Protein AF-A0AA50DZY4-F1 (afdb_monomer_lite)

Foldseek 3Di:
DQVLLLLQLLVQCVQVNDPPDPPQCLLVSSLVSSVVCLVPVCVVVVDHQDPCLLVLLVVLLVLCPPPQAFAEEEAAPRPSNSSSNSSSLSNNFHHEYEYDDNPDDLVQLLLCLVPDDGPYYHYDPVVVVSSCVSNVVPPPDDPDDDPDPDDPDDDDDDRHGYWYWAWDDDPVRHTDTDIDGSVNSSVLSVVVLVVCVVVADPSSDDRDDDPDDNRDPCSSDDPDDDD

Structure (mmCIF, N/CA/C/O backbone):
data_AF-A0AA50DZY4-F1
#
_entry.id   AF-A0AA50DZY4-F1
#
loop_
_atom_site.group_PDB
_atom_site.id
_atom_site.type_symbol
_atom_site.label_atom_id
_atom_site.label_alt_id
_atom_site.label_comp_id
_atom_site.label_asym_id
_atom_site.label_entity_id
_atom_site.label_seq_id
_atom_site.pdbx_PDB_ins_code
_atom_site.Cartn_x
_atom_site.Cartn_y
_atom_site.Cartn_z
_atom_site.occupancy
_atom_site.B_iso_or_equiv
_atom_site.auth_seq_id
_atom_site.auth_comp_id
_atom_site.auth_asym_id
_atom_site.auth_atom_id
_atom_site.pdbx_PDB_model_num
ATOM 1 N N . MET A 1 1 ? -0.575 5.361 -12.115 1.00 40.12 1 MET A N 1
ATOM 2 C CA . MET A 1 1 ? 0.776 5.639 -11.547 1.00 40.12 1 MET A CA 1
ATOM 3 C C . MET A 1 1 ? 1.288 4.549 -10.582 1.00 40.12 1 MET A C 1
ATOM 5 O O . MET A 1 1 ? 2.456 4.205 -10.673 1.00 40.12 1 MET A O 1
ATOM 9 N N . VAL A 1 2 ? 0.422 3.951 -9.743 1.00 35.72 2 VAL A N 1
ATOM 10 C CA . VAL A 1 2 ? 0.639 2.771 -8.850 1.00 35.72 2 VAL A CA 1
ATOM 11 C C . VAL A 1 2 ? 1.573 1.681 -9.418 1.00 35.72 2 VAL A C 1
ATOM 13 O O . VAL A 1 2 ? 2.690 1.451 -8.975 1.00 35.72 2 VAL A O 1
ATOM 16 N N . TRP A 1 3 ? 1.157 0.989 -10.472 1.00 41.88 3 TRP A N 1
ATOM 17 C CA . TRP A 1 3 ? 1.878 -0.223 -10.853 1.00 41.88 3 TRP A CA 1
ATOM 18 C C . TRP A 1 3 ? 3.131 0.066 -11.663 1.00 41.88 3 TRP A C 1
ATOM 20 O O . TRP A 1 3 ? 4.019 -0.772 -11.700 1.00 41.88 3 TRP A O 1
ATOM 30 N N . LYS A 1 4 ? 3.276 1.286 -12.201 1.00 37.25 4 LYS A N 1
ATOM 31 C CA . LYS A 1 4 ? 4.536 1.716 -12.810 1.00 37.25 4 LYS A CA 1
ATOM 32 C C . LYS A 1 4 ? 5.658 1.719 -11.779 1.00 37.25 4 LYS A C 1
ATOM 34 O O . LYS A 1 4 ? 6.764 1.428 -12.167 1.00 37.25 4 LYS A O 1
ATOM 39 N N . LEU A 1 5 ? 5.404 1.990 -10.498 1.00 43.41 5 LEU A N 1
ATOM 40 C CA . LEU A 1 5 ? 6.453 2.041 -9.472 1.00 43.41 5 LEU A CA 1
ATOM 41 C C . LEU A 1 5 ? 6.622 0.711 -8.724 1.00 43.41 5 LEU A C 1
ATOM 43 O O . LEU A 1 5 ? 7.756 0.362 -8.436 1.00 43.41 5 LEU A O 1
ATOM 47 N N . ILE A 1 6 ? 5.560 -0.082 -8.507 1.00 48.53 6 ILE A N 1
ATOM 48 C CA . ILE A 1 6 ? 5.699 -1.467 -7.995 1.00 48.53 6 ILE A CA 1
ATOM 49 C C . ILE A 1 6 ? 6.345 -2.373 -9.035 1.00 48.53 6 ILE A C 1
ATOM 51 O O . ILE A 1 6 ? 7.303 -3.058 -8.714 1.00 48.53 6 ILE A O 1
ATOM 55 N N . ILE A 1 7 ? 5.862 -2.376 -10.280 1.00 47.22 7 ILE A N 1
ATOM 56 C CA . ILE A 1 7 ? 6.438 -3.217 -11.332 1.00 47.22 7 ILE A CA 1
ATOM 57 C C . ILE A 1 7 ? 7.832 -2.703 -11.671 1.00 47.22 7 ILE A C 1
ATOM 59 O O . ILE A 1 7 ? 8.740 -3.510 -11.722 1.00 47.22 7 ILE A O 1
ATOM 63 N N . HIS A 1 8 ? 8.066 -1.393 -11.805 1.00 46.25 8 HIS A N 1
ATOM 64 C CA . HIS A 1 8 ? 9.428 -0.888 -12.020 1.00 46.25 8 HIS A CA 1
ATOM 65 C C . HIS A 1 8 ? 10.326 -1.097 -10.794 1.00 46.25 8 HIS A C 1
ATOM 67 O O . HIS A 1 8 ? 11.480 -1.423 -10.994 1.00 46.25 8 HIS A O 1
ATOM 73 N N . GLY A 1 9 ? 9.822 -1.028 -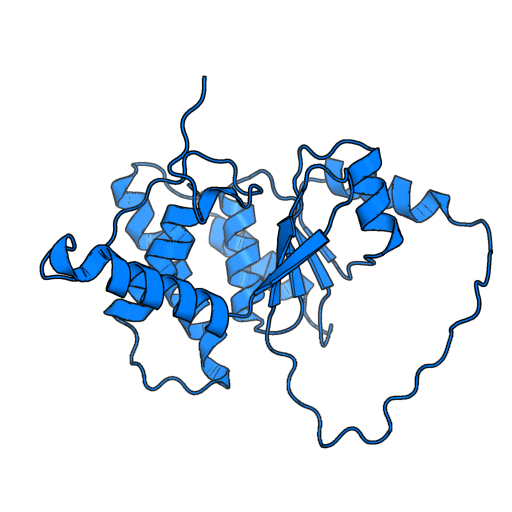9.559 1.00 47.41 9 GLY A N 1
ATOM 74 C CA . GLY A 1 9 ? 10.558 -1.348 -8.328 1.00 47.41 9 GLY A CA 1
ATOM 75 C C . GLY A 1 9 ? 10.925 -2.823 -8.223 1.00 47.41 9 GLY A C 1
ATOM 76 O O . GLY A 1 9 ? 12.086 -3.149 -8.009 1.00 47.41 9 GLY A O 1
ATOM 77 N N . LEU A 1 10 ? 9.978 -3.724 -8.478 1.00 50.19 10 LEU A N 1
ATOM 78 C CA . LEU A 1 10 ? 10.208 -5.169 -8.552 1.00 50.19 10 LEU A CA 1
ATOM 79 C C . LEU A 1 10 ? 11.084 -5.546 -9.755 1.00 50.19 10 LEU A C 1
ATOM 81 O O . LEU A 1 10 ? 11.888 -6.464 -9.665 1.00 50.19 10 LEU A O 1
ATOM 85 N N . ILE A 1 11 ? 10.985 -4.827 -10.874 1.00 47.06 11 ILE A N 1
ATOM 86 C CA . ILE A 1 11 ? 11.826 -5.026 -12.059 1.00 47.06 11 ILE A CA 1
ATOM 87 C C . ILE A 1 11 ? 13.228 -4.471 -11.840 1.00 47.06 11 ILE A C 1
ATOM 89 O O . ILE A 1 11 ? 14.179 -5.147 -12.199 1.00 47.06 11 ILE A O 1
ATOM 93 N N . VAL A 1 12 ? 13.387 -3.294 -11.235 1.00 45.09 12 VAL A N 1
ATOM 94 C CA . VAL A 1 12 ? 14.683 -2.726 -10.838 1.00 45.09 12 VAL A CA 1
ATOM 95 C C . VAL A 1 12 ? 15.333 -3.638 -9.814 1.00 45.09 12 VAL A C 1
ATOM 97 O O . VAL A 1 12 ? 16.511 -3.937 -9.976 1.00 45.09 12 VAL A O 1
ATOM 100 N N . TYR A 1 13 ? 14.572 -4.155 -8.846 1.00 46.62 13 TYR A N 1
ATOM 101 C CA . TYR A 1 13 ? 15.029 -5.184 -7.918 1.00 46.62 13 TYR A CA 1
ATOM 102 C C . TYR A 1 13 ? 15.468 -6.454 -8.652 1.00 46.62 13 TYR A C 1
ATOM 104 O O . TYR A 1 13 ? 16.563 -6.942 -8.427 1.00 46.62 13 TYR A O 1
ATOM 112 N N . ALA A 1 14 ? 14.677 -6.956 -9.596 1.00 44.81 14 ALA A N 1
ATOM 113 C CA . ALA A 1 14 ? 15.013 -8.167 -10.340 1.00 44.81 14 ALA A CA 1
ATOM 114 C C . ALA A 1 14 ? 16.094 -7.967 -11.431 1.00 44.81 14 ALA A C 1
ATOM 116 O O . ALA A 1 14 ? 16.612 -8.949 -11.952 1.00 44.81 14 ALA A O 1
ATOM 117 N N . ILE A 1 15 ? 16.420 -6.726 -11.821 1.00 40.47 15 ILE A N 1
ATOM 118 C CA . ILE A 1 15 ? 17.481 -6.393 -12.797 1.00 40.47 15 ILE A CA 1
ATOM 119 C C . ILE A 1 15 ? 18.798 -6.024 -12.092 1.00 40.47 15 ILE A C 1
ATOM 121 O O . ILE A 1 15 ? 19.863 -6.387 -12.581 1.00 40.47 15 ILE A O 1
ATOM 125 N N . HIS A 1 16 ? 18.745 -5.307 -10.966 1.00 41.16 16 HIS A N 1
ATOM 126 C CA . HIS A 1 16 ? 19.924 -4.775 -10.261 1.00 41.16 16 HIS A CA 1
ATOM 127 C C . HIS A 1 16 ? 20.172 -5.428 -8.895 1.00 41.16 16 HIS A C 1
ATOM 129 O O . HIS A 1 16 ? 21.239 -5.244 -8.313 1.00 41.16 16 HIS A O 1
ATOM 135 N N . GLY A 1 17 ? 19.194 -6.152 -8.354 1.00 42.72 17 GLY A N 1
ATOM 136 C CA . GLY A 1 17 ? 19.312 -6.859 -7.089 1.00 42.72 17 GLY A CA 1
ATOM 137 C C . GLY A 1 17 ? 20.156 -8.113 -7.247 1.00 42.72 17 GLY A C 1
ATOM 138 O O . GLY A 1 17 ? 19.988 -8.907 -8.171 1.00 42.72 17 GLY A O 1
ATOM 139 N N . ASN A 1 18 ? 21.081 -8.294 -6.311 1.00 40.19 18 ASN A N 1
ATOM 140 C CA . ASN A 1 18 ? 21.815 -9.537 -6.174 1.00 40.19 18 ASN A CA 1
ATOM 141 C C . ASN A 1 18 ? 20.803 -10.622 -5.762 1.00 40.19 18 ASN A C 1
ATOM 143 O O . ASN A 1 18 ? 20.221 -10.532 -4.681 1.00 40.19 18 ASN A O 1
ATOM 147 N N . TRP A 1 19 ? 20.601 -11.647 -6.596 1.00 46.31 19 TRP A N 1
ATOM 148 C CA . TRP A 1 19 ? 19.669 -12.773 -6.375 1.00 46.31 19 TRP A CA 1
ATOM 149 C C . TRP A 1 19 ? 19.969 -13.611 -5.111 1.00 46.31 19 TRP A C 1
ATOM 151 O O . TRP A 1 19 ? 19.306 -14.608 -4.847 1.00 46.31 19 TRP A O 1
ATOM 161 N N . TYR A 1 20 ? 20.977 -13.212 -4.332 1.00 43.56 20 TYR A N 1
ATOM 162 C CA . TYR A 1 20 ? 21.492 -13.900 -3.152 1.00 43.56 20 TYR A CA 1
ATOM 163 C C . TYR A 1 20 ? 20.941 -13.369 -1.821 1.00 43.56 20 TYR A C 1
ATOM 165 O O . TYR A 1 20 ? 21.368 -13.846 -0.772 1.00 43.56 20 TYR A O 1
ATOM 173 N N . ALA A 1 21 ? 20.022 -12.394 -1.827 1.00 52.97 21 ALA A N 1
ATOM 174 C CA . ALA A 1 21 ? 19.372 -11.952 -0.593 1.00 52.97 21 ALA A CA 1
ATOM 175 C C . ALA A 1 21 ? 18.574 -13.117 0.017 1.00 52.97 21 ALA A C 1
ATOM 177 O O . ALA A 1 21 ? 17.704 -13.701 -0.634 1.00 52.97 21 ALA A O 1
ATOM 178 N N . GLY A 1 22 ? 18.878 -13.476 1.266 1.00 51.16 22 GLY A N 1
ATOM 179 C CA . GLY A 1 22 ? 18.141 -14.520 1.976 1.00 51.16 22 GLY A CA 1
ATOM 180 C C . GLY A 1 22 ? 16.666 -14.133 2.185 1.00 51.16 22 GLY A C 1
ATOM 181 O O . GLY A 1 22 ? 16.333 -12.946 2.146 1.00 51.16 22 GLY A O 1
ATOM 182 N N . PRO A 1 23 ? 15.765 -15.091 2.485 1.00 58.84 23 PRO A N 1
ATOM 183 C CA . PRO A 1 23 ? 14.330 -14.823 2.670 1.00 58.84 23 PRO A CA 1
ATOM 184 C C . PRO A 1 23 ? 14.019 -13.697 3.672 1.00 58.84 23 PRO A C 1
ATOM 186 O O . PRO A 1 23 ? 13.019 -13.000 3.536 1.00 58.84 23 PRO A O 1
ATOM 189 N N . ALA A 1 24 ? 14.898 -13.490 4.659 1.00 59.28 24 ALA A N 1
ATOM 190 C CA . ALA A 1 24 ? 14.768 -12.450 5.678 1.00 59.28 24 ALA A CA 1
ATOM 191 C C . ALA A 1 24 ? 15.096 -11.024 5.186 1.00 59.28 24 ALA A C 1
ATOM 193 O O . ALA A 1 24 ? 14.625 -10.062 5.787 1.00 59.28 24 ALA A O 1
ATOM 194 N N . GLU A 1 25 ? 15.886 -10.875 4.121 1.00 66.69 25 GLU A N 1
ATOM 195 C CA . GLU A 1 25 ? 16.295 -9.575 3.558 1.00 66.69 25 GLU A CA 1
ATOM 196 C C . GLU A 1 25 ? 15.405 -9.141 2.385 1.00 66.69 25 GLU A C 1
ATOM 198 O O . GLU A 1 25 ? 15.441 -7.993 1.941 1.00 66.69 25 GLU A O 1
ATOM 203 N N . PHE A 1 26 ? 14.568 -10.057 1.903 1.00 74.62 26 PHE A N 1
ATOM 204 C CA . PHE A 1 26 ? 13.761 -9.895 0.703 1.00 74.62 26 PHE A CA 1
ATOM 205 C C . PHE A 1 26 ? 12.792 -8.693 0.751 1.00 74.62 26 PHE A C 1
ATOM 207 O O . PHE A 1 26 ? 12.793 -7.903 -0.196 1.00 74.62 26 PHE A O 1
ATOM 214 N N . PRO A 1 27 ? 12.022 -8.451 1.837 1.00 79.25 27 PRO A N 1
ATOM 215 C CA . PRO A 1 27 ? 11.134 -7.285 1.909 1.00 79.25 27 PRO A CA 1
ATOM 216 C C . PRO A 1 27 ? 11.895 -5.952 1.863 1.00 79.25 27 PRO A C 1
ATOM 218 O O . PRO A 1 27 ? 11.500 -5.031 1.149 1.00 79.25 27 PRO A O 1
ATOM 221 N N . GLN A 1 28 ? 13.033 -5.880 2.560 1.00 82.38 28 GLN A N 1
ATOM 222 C CA . GLN A 1 28 ? 13.882 -4.689 2.639 1.00 82.38 28 GLN A CA 1
ATOM 223 C C . GLN A 1 28 ? 14.501 -4.335 1.288 1.00 82.38 28 GLN A C 1
ATOM 225 O O . GLN A 1 28 ? 14.670 -3.161 0.941 1.00 82.38 28 GLN A O 1
ATOM 230 N N . ALA A 1 29 ? 14.847 -5.361 0.520 1.00 76.56 29 ALA A N 1
ATOM 231 C CA . ALA A 1 29 ? 15.453 -5.200 -0.780 1.00 76.56 29 ALA A CA 1
ATOM 232 C C . ALA A 1 29 ? 14.419 -4.734 -1.828 1.00 76.56 29 ALA A C 1
ATOM 234 O O . ALA A 1 29 ? 14.716 -3.827 -2.608 1.00 76.56 29 ALA A O 1
ATOM 235 N N . ILE A 1 30 ? 13.174 -5.231 -1.761 1.00 74.62 30 ILE A N 1
ATOM 236 C CA . ILE A 1 30 ? 12.050 -4.676 -2.540 1.00 74.62 30 ILE A CA 1
ATOM 237 C C . ILE A 1 30 ? 11.767 -3.230 -2.129 1.00 74.62 30 ILE A C 1
ATOM 239 O O . ILE A 1 30 ? 11.601 -2.381 -3.003 1.00 74.62 30 ILE A O 1
ATOM 243 N N . ALA A 1 31 ? 11.746 -2.927 -0.826 1.00 80.94 31 ALA A N 1
ATOM 244 C CA . ALA A 1 31 ? 11.555 -1.563 -0.341 1.00 80.94 31 ALA A CA 1
ATOM 245 C C . ALA A 1 31 ? 12.620 -0.617 -0.910 1.00 80.94 31 ALA A C 1
ATOM 247 O O . ALA A 1 31 ? 12.282 0.418 -1.470 1.00 80.94 31 ALA A O 1
ATOM 248 N N . SER A 1 32 ? 13.895 -1.008 -0.853 1.00 80.81 32 S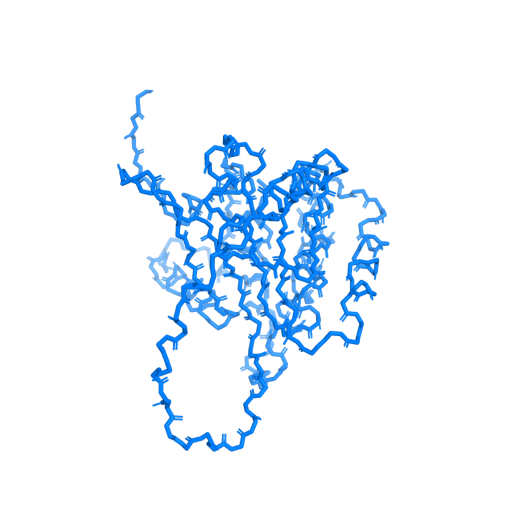ER A N 1
ATOM 249 C CA . SER A 1 32 ? 15.008 -0.202 -1.372 1.00 80.81 32 SER A CA 1
ATOM 250 C C . SER A 1 32 ? 14.918 0.004 -2.888 1.00 80.81 32 SER A C 1
ATOM 252 O O . SER A 1 32 ? 15.187 1.092 -3.391 1.00 80.81 32 SER A O 1
ATOM 254 N N . ALA A 1 33 ? 14.505 -1.019 -3.641 1.00 72.31 33 ALA A N 1
ATOM 255 C CA . ALA A 1 33 ? 14.308 -0.888 -5.081 1.00 72.31 33 ALA A CA 1
ATOM 256 C C . ALA A 1 33 ? 13.088 -0.027 -5.440 1.00 72.31 33 ALA A C 1
ATOM 258 O O . ALA A 1 33 ? 13.114 0.683 -6.449 1.00 72.31 33 ALA A O 1
ATOM 259 N N . LEU A 1 34 ? 12.034 -0.069 -4.619 1.00 73.75 34 LEU A N 1
ATOM 260 C CA . LEU A 1 34 ? 10.882 0.813 -4.744 1.00 73.75 34 LEU A CA 1
ATOM 261 C C . LEU A 1 34 ? 11.288 2.258 -4.450 1.00 73.75 34 LEU A C 1
ATOM 263 O O . LEU A 1 34 ? 11.006 3.111 -5.277 1.00 73.75 34 LEU A O 1
ATOM 267 N N . GLU A 1 35 ? 12.016 2.529 -3.364 1.00 77.50 35 GLU A N 1
ATOM 268 C CA . GLU A 1 35 ? 12.575 3.858 -3.069 1.00 77.50 35 GLU A CA 1
ATOM 269 C C . GLU A 1 35 ? 13.428 4.379 -4.227 1.00 77.50 35 GLU A C 1
ATOM 271 O O . GLU A 1 35 ? 13.164 5.461 -4.740 1.00 77.50 35 GLU A O 1
ATOM 276 N N . LEU A 1 36 ? 14.364 3.569 -4.729 1.00 74.62 36 LEU A N 1
ATOM 277 C CA . LEU A 1 36 ? 15.193 3.929 -5.878 1.00 74.62 36 LEU A CA 1
ATOM 278 C C . LEU A 1 36 ? 14.353 4.215 -7.132 1.00 74.62 36 LEU A C 1
ATOM 280 O O . LEU A 1 36 ? 14.692 5.085 -7.931 1.00 74.62 36 LEU A O 1
ATOM 284 N N . SER A 1 37 ? 13.261 3.476 -7.327 1.00 68.12 37 SER A N 1
ATOM 285 C CA . SER A 1 37 ? 12.341 3.673 -8.451 1.00 68.12 37 SER A CA 1
ATOM 286 C C . SER A 1 37 ? 11.452 4.895 -8.269 1.00 68.12 37 SER A C 1
ATOM 288 O O . SER A 1 37 ? 11.107 5.527 -9.263 1.00 68.12 37 SER A O 1
ATOM 290 N N . LEU A 1 38 ? 11.097 5.250 -7.035 1.00 70.00 38 LEU A N 1
ATOM 291 C CA . LEU A 1 38 ? 10.445 6.513 -6.716 1.00 70.00 38 LEU A CA 1
ATOM 292 C C . LEU A 1 38 ? 11.434 7.645 -7.026 1.00 70.00 38 LEU A C 1
ATOM 294 O O . LEU A 1 38 ? 11.155 8.459 -7.894 1.00 70.00 38 LEU A O 1
ATOM 298 N N . GLU A 1 39 ? 12.644 7.620 -6.473 1.00 70.50 39 GLU A N 1
ATOM 299 C CA . GLU A 1 39 ? 13.682 8.631 -6.717 1.00 70.50 39 GLU A CA 1
ATOM 300 C C . GLU A 1 39 ? 14.033 8.804 -8.206 1.00 70.50 39 GLU A C 1
ATOM 302 O O . GLU A 1 39 ? 14.123 9.929 -8.695 1.00 70.50 39 GLU A O 1
ATOM 307 N N . LYS A 1 40 ? 14.203 7.703 -8.955 1.00 66.19 40 LYS A N 1
ATOM 308 C CA . LYS A 1 40 ? 14.628 7.738 -10.368 1.00 66.19 40 LYS A CA 1
ATOM 309 C C . LYS A 1 40 ? 13.478 7.808 -11.372 1.00 66.19 40 LYS A C 1
ATOM 311 O O . LYS A 1 40 ? 13.574 8.500 -12.383 1.00 66.19 40 LYS A O 1
ATOM 316 N N . GLY A 1 41 ? 12.403 7.055 -11.150 1.00 56.66 41 GLY A N 1
ATOM 317 C CA . GLY A 1 41 ? 11.311 6.856 -12.111 1.00 56.66 41 GLY A CA 1
ATOM 318 C C . GLY A 1 41 ? 10.398 8.070 -12.280 1.00 56.66 41 GLY A C 1
ATOM 319 O O . GLY A 1 41 ? 9.726 8.196 -13.305 1.00 56.66 41 GLY A O 1
ATOM 320 N N . LEU A 1 42 ? 10.408 8.984 -11.313 1.00 51.66 42 LEU A N 1
ATOM 321 C CA . LEU A 1 42 ? 9.668 10.247 -11.346 1.00 51.66 42 LEU A CA 1
ATOM 322 C C . LEU A 1 42 ? 10.286 11.277 -12.299 1.00 51.66 42 LEU A C 1
ATOM 324 O O . LEU A 1 42 ? 9.559 12.081 -12.877 1.00 51.66 42 LEU A O 1
ATOM 328 N N . GLY A 1 43 ? 11.590 11.172 -12.580 1.00 44.56 43 GLY A N 1
ATOM 329 C CA . GLY A 1 43 ? 12.252 11.993 -13.599 1.00 44.56 43 GLY A CA 1
ATOM 330 C C . GLY A 1 43 ? 11.732 11.750 -15.022 1.00 44.56 43 GLY A C 1
ATOM 331 O O . GLY A 1 43 ? 11.813 12.636 -15.861 1.00 44.56 43 GLY A O 1
ATOM 332 N N . ILE A 1 44 ? 11.142 10.577 -15.296 1.00 41.47 44 ILE A N 1
ATOM 333 C CA . ILE A 1 44 ? 10.596 10.210 -16.619 1.00 41.47 44 ILE A CA 1
ATOM 334 C C . ILE A 1 44 ? 9.164 10.748 -16.821 1.00 41.47 44 ILE A C 1
ATOM 336 O O . ILE A 1 44 ? 8.679 10.798 -17.948 1.00 41.47 44 ILE A O 1
ATOM 340 N N . LEU A 1 45 ? 8.456 11.115 -15.747 1.00 41.19 45 LEU A N 1
ATOM 341 C CA . LEU A 1 45 ? 7.063 11.584 -15.805 1.00 41.19 45 LEU A CA 1
ATOM 342 C C . LEU A 1 45 ? 6.904 13.093 -15.564 1.00 41.19 45 LEU A C 1
ATOM 344 O O . LEU A 1 45 ? 5.765 13.546 -15.509 1.00 41.19 45 LEU A O 1
ATOM 348 N N . GLU A 1 46 ? 7.999 13.839 -15.368 1.00 49.47 46 GLU A N 1
ATOM 349 C CA . GLU A 1 46 ? 8.001 15.258 -14.941 1.00 49.47 46 GLU A CA 1
ATOM 350 C C . GLU A 1 46 ? 7.159 15.547 -13.681 1.00 49.47 46 GLU A C 1
ATOM 352 O O . GLU A 1 46 ? 6.877 16.692 -13.338 1.00 49.47 46 GLU A O 1
ATOM 357 N N . GLN A 1 47 ? 6.765 14.506 -12.951 1.00 50.09 47 GLN A N 1
ATOM 358 C CA . GLN A 1 47 ? 6.015 14.609 -11.711 1.00 50.09 47 GLN A CA 1
ATOM 359 C C . GLN A 1 47 ? 6.945 14.195 -10.590 1.00 50.09 47 GLN A C 1
ATOM 361 O O . GLN A 1 47 ? 7.278 13.019 -10.473 1.00 50.09 47 GLN A O 1
ATOM 366 N N . ALA A 1 48 ? 7.359 15.151 -9.766 1.00 53.03 48 ALA A N 1
ATOM 367 C CA . ALA A 1 48 ? 8.017 14.835 -8.514 1.00 53.03 48 ALA A CA 1
ATOM 368 C C . ALA A 1 48 ? 6.971 14.303 -7.527 1.00 53.03 48 ALA A C 1
ATOM 370 O O . ALA A 1 48 ? 5.873 14.850 -7.392 1.00 53.03 48 ALA A O 1
ATOM 371 N N . LEU A 1 49 ? 7.325 13.249 -6.796 1.00 60.12 49 LEU A N 1
ATOM 372 C CA . LEU A 1 49 ? 6.710 13.030 -5.498 1.00 60.12 49 LEU A CA 1
ATOM 373 C C . LEU A 1 49 ? 6.981 14.285 -4.669 1.00 60.12 49 LEU A C 1
ATOM 375 O O . LEU A 1 49 ? 8.048 14.887 -4.827 1.00 60.12 49 LEU A O 1
ATOM 379 N N . PRO A 1 50 ? 6.051 14.682 -3.789 1.00 67.00 50 PRO A N 1
ATOM 380 C CA . PRO A 1 50 ? 6.318 15.755 -2.849 1.00 67.00 50 PRO A CA 1
ATOM 381 C C . PRO A 1 50 ? 7.666 15.489 -2.161 1.00 67.00 50 PRO A C 1
ATOM 383 O O . PRO A 1 50 ? 7.898 14.341 -1.770 1.00 67.00 50 PRO A O 1
ATOM 386 N N . PRO A 1 51 ? 8.557 16.488 -2.035 1.00 66.19 51 PRO A N 1
ATOM 387 C CA . PRO A 1 51 ? 9.869 16.304 -1.403 1.00 66.19 51 PRO A CA 1
ATOM 388 C C . PRO A 1 51 ? 9.755 15.692 0.004 1.00 66.19 51 PRO A C 1
ATOM 390 O O . PRO A 1 51 ? 10.646 14.976 0.450 1.00 66.19 51 PRO A O 1
ATOM 393 N N . ASP A 1 52 ? 8.599 15.870 0.637 1.00 80.75 52 ASP A N 1
ATOM 394 C CA . ASP A 1 52 ? 8.278 15.399 1.979 1.00 80.75 52 ASP A CA 1
ATOM 395 C C . ASP A 1 52 ? 7.867 13.914 2.050 1.00 80.75 52 ASP A C 1
ATOM 397 O O . ASP A 1 52 ? 7.524 13.425 3.124 1.00 80.75 52 ASP A O 1
ATOM 401 N N . TRP A 1 53 ? 7.883 13.150 0.947 1.00 82.25 53 TRP A N 1
ATOM 402 C CA . TRP A 1 53 ? 7.449 11.741 0.984 1.00 82.25 53 TRP A CA 1
ATOM 403 C C . TRP A 1 53 ? 8.301 10.874 1.925 1.00 82.25 53 TRP A C 1
ATOM 405 O O . TRP A 1 53 ? 7.790 9.913 2.501 1.00 82.25 53 TRP A O 1
ATOM 415 N N . GLN A 1 54 ? 9.579 11.225 2.110 1.00 84.44 54 GLN A N 1
ATOM 416 C CA . GLN A 1 54 ? 10.466 10.566 3.071 1.00 84.44 54 GLN A CA 1
ATOM 417 C C . GLN A 1 54 ? 10.0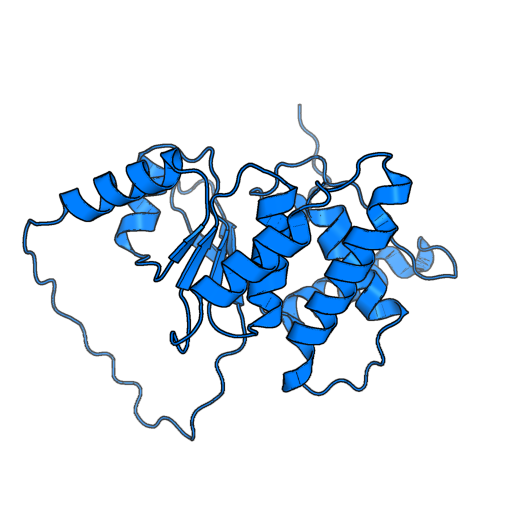15 10.818 4.515 1.00 84.44 54 GLN A C 1
ATOM 419 O O . GLN A 1 54 ? 10.023 9.886 5.314 1.00 84.44 54 GLN A O 1
ATOM 424 N N . ILE A 1 55 ? 9.530 12.028 4.815 1.00 90.75 55 ILE A N 1
ATOM 425 C CA . ILE A 1 55 ? 8.968 12.378 6.126 1.00 90.75 55 ILE A CA 1
ATOM 426 C C . ILE A 1 55 ? 7.741 11.505 6.400 1.00 90.75 55 ILE A C 1
ATOM 428 O O . ILE A 1 55 ? 7.659 10.860 7.440 1.00 90.75 55 ILE A O 1
ATOM 432 N N . TRP A 1 56 ? 6.828 11.383 5.431 1.00 92.06 56 TRP A N 1
ATOM 433 C CA . TRP A 1 56 ? 5.659 10.507 5.581 1.00 92.06 56 TRP A CA 1
ATOM 434 C C . TRP A 1 56 ? 6.047 9.042 5.772 1.00 92.06 56 TRP A C 1
ATOM 436 O O . TRP A 1 56 ? 5.404 8.334 6.542 1.00 92.06 56 TRP A O 1
ATOM 446 N N . LYS A 1 57 ? 7.102 8.570 5.096 1.00 92.06 57 LYS A N 1
ATOM 447 C CA . LYS A 1 57 ? 7.590 7.195 5.260 1.00 92.06 57 LYS A CA 1
ATOM 448 C C . LYS A 1 57 ? 8.019 6.965 6.709 1.00 92.06 57 LYS A C 1
ATOM 450 O O . LYS A 1 57 ? 7.587 5.991 7.316 1.00 92.06 57 LYS A O 1
ATOM 455 N N . GLU A 1 58 ? 8.822 7.870 7.262 1.00 93.56 58 GLU A N 1
ATOM 456 C CA . GLU A 1 58 ? 9.285 7.792 8.651 1.00 93.56 58 GLU A CA 1
ATOM 457 C C . GLU A 1 58 ? 8.122 7.847 9.649 1.00 93.56 58 GLU A C 1
ATOM 459 O O . GLU A 1 58 ? 8.083 7.046 10.580 1.00 93.56 58 GLU A O 1
ATOM 464 N N . GLU A 1 59 ? 7.135 8.721 9.430 1.00 94.75 59 GLU A N 1
ATOM 465 C CA . GLU A 1 59 ? 5.916 8.786 10.249 1.00 94.75 59 GLU A CA 1
ATOM 466 C C . GLU A 1 59 ? 5.156 7.448 10.250 1.00 94.75 59 GLU A C 1
ATOM 468 O O . GLU A 1 59 ? 4.745 6.951 11.306 1.00 94.75 59 GLU A O 1
ATOM 473 N N . TYR A 1 60 ? 4.998 6.822 9.078 1.00 95.88 60 TYR A N 1
ATOM 474 C CA . TYR A 1 60 ? 4.353 5.516 8.968 1.00 95.88 60 TYR A CA 1
ATOM 475 C C . TYR A 1 60 ? 5.161 4.416 9.664 1.00 95.88 60 TYR A C 1
ATOM 477 O O . TYR A 1 60 ? 4.575 3.647 10.429 1.00 95.88 60 TYR A O 1
ATOM 485 N N . GLU A 1 61 ? 6.483 4.355 9.478 1.00 94.81 61 GLU A N 1
ATOM 486 C CA . GLU A 1 61 ? 7.354 3.385 10.162 1.00 94.81 61 GLU A CA 1
ATOM 487 C C . GLU A 1 61 ? 7.267 3.531 11.686 1.00 94.81 61 GLU A C 1
ATOM 489 O O . GLU A 1 61 ? 7.031 2.550 12.399 1.00 94.81 61 GLU A O 1
ATOM 494 N N . GLN A 1 62 ? 7.371 4.765 12.188 1.00 95.62 62 GLN A N 1
ATOM 495 C CA . GLN A 1 62 ? 7.271 5.068 13.615 1.00 95.62 62 GLN A CA 1
ATOM 496 C C . GLN A 1 62 ? 5.928 4.619 14.189 1.00 95.62 62 GLN A C 1
ATOM 498 O O . GLN A 1 62 ? 5.898 4.033 15.274 1.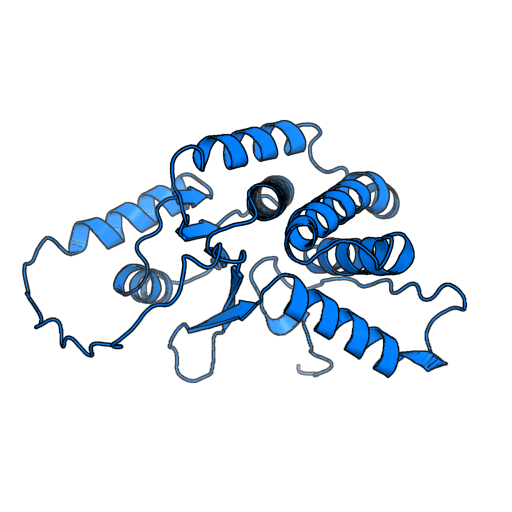00 95.62 62 GLN A O 1
ATOM 503 N N . SER A 1 63 ? 4.831 4.800 13.445 1.00 95.56 63 SER A N 1
ATOM 504 C CA . SER A 1 63 ? 3.495 4.392 13.887 1.00 95.56 63 SER A CA 1
ATOM 505 C C . SER A 1 63 ? 3.358 2.881 14.142 1.00 95.56 63 SER A C 1
ATOM 507 O O . SER A 1 63 ? 2.464 2.480 14.892 1.00 95.56 63 SER A O 1
ATOM 509 N N . LEU A 1 64 ? 4.244 2.048 13.575 1.00 94.94 64 LEU A N 1
ATOM 510 C CA . LEU A 1 64 ? 4.264 0.584 13.731 1.00 94.94 64 LEU A CA 1
ATOM 511 C C . LEU A 1 64 ? 5.219 0.086 14.825 1.00 94.94 64 LEU A C 1
ATOM 513 O O . LEU A 1 64 ? 5.309 -1.125 15.072 1.00 94.94 64 LEU A O 1
ATOM 517 N N . THR A 1 65 ? 5.941 0.996 15.478 1.00 93.31 65 THR A N 1
ATOM 518 C CA . THR A 1 65 ? 6.871 0.661 16.561 1.00 93.31 65 THR A CA 1
ATOM 519 C C . THR A 1 65 ? 6.123 -0.007 17.714 1.00 93.31 65 THR A C 1
ATOM 521 O O . THR A 1 65 ? 5.072 0.461 18.145 1.00 93.31 65 THR A O 1
ATOM 524 N N . GLY A 1 66 ? 6.661 -1.120 18.218 1.00 91.25 66 GLY A N 1
ATOM 525 C CA . GLY A 1 66 ? 6.104 -1.844 19.368 1.00 91.25 66 GLY A CA 1
ATOM 526 C C . GLY A 1 66 ? 4.916 -2.768 19.070 1.00 91.25 66 GLY A C 1
ATOM 527 O O . GLY A 1 66 ? 4.546 -3.553 19.934 1.00 91.25 66 GLY A O 1
ATOM 528 N N . ILE A 1 67 ? 4.344 -2.742 17.865 1.00 91.88 67 ILE A N 1
ATOM 529 C CA . ILE A 1 67 ? 3.372 -3.756 17.418 1.00 91.88 67 ILE A CA 1
ATOM 530 C C . ILE A 1 67 ? 4.179 -4.922 16.855 1.00 91.88 67 ILE A C 1
ATOM 532 O O . ILE A 1 67 ? 5.086 -4.628 16.099 1.00 91.88 67 ILE A O 1
ATOM 536 N N . GLU A 1 68 ? 3.914 -6.202 17.148 1.00 88.94 68 GLU A N 1
ATOM 537 C CA . GLU A 1 68 ? 4.708 -7.330 16.596 1.00 88.94 68 GLU A CA 1
ATOM 538 C C . GLU A 1 68 ? 4.272 -7.768 15.187 1.00 88.94 68 GLU A C 1
ATOM 540 O O . GLU A 1 68 ? 5.120 -8.047 14.337 1.00 88.94 68 GLU A O 1
ATOM 545 N N . SER A 1 69 ? 2.971 -7.763 14.888 1.00 92.25 69 SER A N 1
ATOM 546 C CA . SER A 1 69 ? 2.435 -8.152 13.575 1.00 92.25 69 SER A CA 1
ATOM 547 C C . SER A 1 69 ? 1.266 -7.239 13.184 1.00 92.25 69 SER A C 1
ATOM 549 O O . SER A 1 69 ? 0.114 -7.587 13.423 1.00 92.25 69 SER A O 1
ATOM 551 N N . PRO A 1 70 ? 1.549 -6.035 12.650 1.00 95.12 70 PRO A N 1
ATOM 552 C CA . PRO A 1 70 ? 0.544 -5.003 12.471 1.00 95.12 70 PRO A CA 1
ATOM 553 C C . PRO A 1 70 ? -0.428 -5.370 11.356 1.00 95.12 70 PRO A C 1
ATOM 555 O O . PRO A 1 70 ? -0.010 -5.717 10.250 1.00 95.12 70 PRO A O 1
ATOM 558 N N . GLN A 1 71 ? -1.717 -5.236 11.629 1.00 95.88 71 GLN A N 1
ATOM 559 C CA . GLN A 1 71 ? -2.766 -5.180 10.623 1.00 95.88 71 GLN A CA 1
ATOM 560 C C . GLN A 1 71 ? -3.044 -3.719 10.293 1.00 95.88 71 GLN A C 1
ATOM 562 O O . GLN A 1 71 ? -3.464 -2.935 11.141 1.00 95.88 71 GLN A O 1
ATOM 567 N N . ILE A 1 72 ? -2.778 -3.336 9.052 1.00 96.44 72 ILE A N 1
ATOM 568 C CA . ILE A 1 72 ? -2.844 -1.944 8.618 1.00 96.44 72 ILE A CA 1
ATOM 569 C C . ILE A 1 72 ? -3.883 -1.839 7.520 1.00 96.44 72 ILE A C 1
ATOM 571 O O . ILE A 1 72 ? -3.797 -2.566 6.535 1.00 96.44 72 ILE A O 1
ATOM 575 N N . LEU A 1 73 ? -4.826 -0.912 7.648 1.00 95.25 73 LEU A N 1
ATOM 576 C CA . LEU A 1 73 ? -5.735 -0.555 6.564 1.00 95.25 73 LEU A CA 1
ATOM 577 C C . LEU A 1 73 ? -5.258 0.754 5.925 1.00 95.25 73 LEU A C 1
ATOM 579 O O . LEU A 1 73 ? -5.202 1.788 6.584 1.00 95.25 73 LEU A O 1
ATOM 583 N N . LEU A 1 74 ? -4.886 0.708 4.647 1.00 94.75 74 LEU A N 1
ATOM 584 C CA . LEU A 1 74 ? -4.361 1.835 3.878 1.00 94.75 74 LEU A CA 1
ATOM 585 C C . LEU A 1 74 ? -5.428 2.383 2.927 1.00 94.75 74 LEU A C 1
ATOM 587 O O . LEU A 1 74 ? -5.700 1.798 1.884 1.00 94.75 74 LEU A O 1
ATOM 591 N N . ALA A 1 75 ? -5.983 3.539 3.264 1.00 92.44 75 ALA A N 1
ATOM 592 C CA . ALA A 1 75 ? -7.002 4.273 2.522 1.00 92.44 75 ALA A CA 1
ATOM 593 C C . ALA A 1 75 ? -6.481 5.623 1.992 1.00 92.44 75 ALA A C 1
ATOM 595 O O . ALA A 1 75 ? -7.220 6.609 1.954 1.00 92.44 75 ALA A O 1
ATOM 596 N N . GLU A 1 76 ? -5.197 5.715 1.628 1.00 88.69 76 GLU A N 1
ATOM 597 C CA . GLU A 1 76 ? -4.631 6.988 1.174 1.00 88.69 76 GLU A CA 1
ATOM 598 C C . GLU A 1 76 ? -5.040 7.381 -0.246 1.00 88.69 76 GLU A C 1
ATOM 600 O O . GLU A 1 76 ? -4.996 6.580 -1.180 1.00 88.69 76 GLU A O 1
ATOM 605 N N . THR A 1 77 ? -5.392 8.658 -0.411 1.00 83.56 77 THR A N 1
ATOM 606 C CA . THR A 1 77 ? -5.749 9.254 -1.711 1.00 83.56 77 THR A CA 1
ATOM 607 C C . THR A 1 77 ? -4.580 10.013 -2.332 1.00 83.56 77 THR A C 1
ATOM 609 O O . THR A 1 77 ? -4.489 10.130 -3.555 1.00 83.56 77 THR A O 1
ATOM 612 N N . ASN A 1 78 ? -3.659 10.518 -1.504 1.00 84.75 78 ASN A N 1
ATOM 613 C CA . ASN A 1 78 ? -2.442 11.163 -1.974 1.00 84.75 78 ASN A CA 1
ATOM 614 C C . ASN A 1 78 ? -1.438 10.098 -2.438 1.00 84.75 78 ASN A C 1
ATOM 616 O O . ASN A 1 78 ? -1.020 9.245 -1.657 1.00 84.75 78 ASN A O 1
ATOM 620 N N . VAL A 1 79 ? -1.015 10.181 -3.703 1.00 78.00 79 VAL A N 1
ATOM 621 C CA . VAL A 1 79 ? -0.098 9.210 -4.325 1.00 78.00 79 VAL A CA 1
ATOM 622 C C . VAL A 1 79 ? 1.219 9.089 -3.552 1.00 78.00 79 VAL A C 1
ATOM 624 O O . VAL A 1 79 ? 1.735 7.985 -3.404 1.00 78.00 79 VAL A O 1
ATOM 627 N N . GLY A 1 80 ? 1.767 10.195 -3.046 1.00 80.44 80 GLY A N 1
ATOM 628 C CA . GLY A 1 80 ? 3.025 10.170 -2.305 1.00 80.44 80 GLY A CA 1
ATOM 629 C C . GLY A 1 80 ? 2.904 9.552 -0.926 1.00 80.44 80 GLY A C 1
ATOM 630 O O . GLY A 1 80 ? 3.730 8.715 -0.574 1.00 80.44 80 GLY A O 1
ATOM 631 N N . LYS A 1 81 ? 1.838 9.872 -0.190 1.00 87.00 81 LYS A N 1
ATOM 632 C CA . LYS A 1 81 ? 1.543 9.222 1.095 1.00 87.00 81 LYS A CA 1
ATOM 633 C C . LYS A 1 81 ? 1.272 7.732 0.938 1.00 87.00 81 LYS A C 1
ATOM 635 O O . LYS A 1 81 ? 1.794 6.933 1.704 1.00 87.00 81 LYS A O 1
ATOM 640 N N . PHE A 1 82 ? 0.530 7.352 -0.101 1.00 86.75 82 PHE A N 1
ATOM 641 C CA . PHE A 1 82 ? 0.292 5.949 -0.427 1.00 86.75 82 PHE A CA 1
ATOM 642 C C . PHE A 1 82 ? 1.611 5.184 -0.602 1.00 86.75 82 PHE A C 1
ATOM 644 O O . PHE A 1 82 ? 1.798 4.118 -0.021 1.00 86.75 82 PHE A O 1
ATOM 651 N N . TRP A 1 83 ? 2.557 5.741 -1.362 1.00 84.81 83 TRP A N 1
ATOM 652 C CA . TRP A 1 83 ? 3.852 5.095 -1.561 1.00 84.81 83 TRP A CA 1
ATOM 653 C C . TRP A 1 83 ? 4.735 5.083 -0.335 1.00 84.81 83 TRP A C 1
ATOM 655 O O . TRP A 1 83 ? 5.351 4.058 -0.052 1.00 84.81 83 TRP A O 1
ATOM 665 N N . ALA A 1 84 ? 4.769 6.191 0.395 1.00 88.81 84 ALA A N 1
ATOM 666 C CA . ALA A 1 84 ? 5.466 6.276 1.662 1.00 88.81 84 ALA A CA 1
ATOM 667 C C . ALA A 1 84 ? 4.984 5.181 2.629 1.00 88.81 84 ALA A C 1
ATOM 669 O O . ALA A 1 84 ? 5.808 4.485 3.212 1.00 88.81 84 ALA A O 1
ATOM 670 N N . ALA A 1 85 ? 3.670 4.950 2.710 1.00 92.06 85 ALA A N 1
ATOM 671 C CA . ALA A 1 85 ? 3.070 3.885 3.510 1.00 92.06 85 ALA A CA 1
ATOM 672 C C . ALA A 1 85 ? 3.475 2.477 3.043 1.00 92.06 85 ALA A C 1
ATOM 674 O O . ALA A 1 85 ? 3.845 1.635 3.860 1.00 92.06 85 ALA A O 1
ATOM 675 N N . VAL A 1 86 ? 3.435 2.204 1.733 1.00 89.81 86 VAL A N 1
ATOM 676 C CA . VAL A 1 86 ? 3.837 0.894 1.185 1.00 89.81 86 VAL A CA 1
ATOM 677 C C . VAL A 1 86 ? 5.323 0.621 1.439 1.00 89.81 86 VAL A C 1
ATOM 679 O O . VAL A 1 86 ? 5.680 -0.483 1.851 1.00 89.81 86 VAL A O 1
ATOM 682 N N . VAL A 1 87 ? 6.191 1.617 1.231 1.00 89.31 87 VAL A N 1
ATOM 683 C CA . VAL A 1 87 ? 7.628 1.502 1.523 1.00 89.31 87 VAL A CA 1
ATOM 684 C C . VAL A 1 87 ? 7.846 1.267 3.015 1.00 89.31 87 VAL A C 1
ATOM 686 O O . VAL A 1 87 ? 8.541 0.317 3.365 1.00 89.31 87 VAL A O 1
ATOM 689 N N . ALA A 1 88 ? 7.221 2.068 3.882 1.00 93.25 88 ALA A N 1
ATOM 690 C CA . ALA A 1 88 ? 7.312 1.929 5.335 1.00 93.25 88 ALA A CA 1
ATOM 691 C C . ALA A 1 88 ? 6.915 0.521 5.803 1.00 93.25 88 ALA A C 1
ATOM 693 O O . ALA A 1 88 ? 7.618 -0.113 6.589 1.00 93.25 88 ALA A O 1
ATOM 694 N N . PHE A 1 89 ? 5.817 -0.017 5.268 1.00 94.06 89 PHE A N 1
ATOM 695 C CA . PHE A 1 89 ? 5.375 -1.376 5.564 1.00 94.06 89 PHE A CA 1
ATOM 696 C C . PHE A 1 89 ? 6.403 -2.436 5.139 1.00 94.06 89 PHE A C 1
ATOM 698 O O . PHE A 1 89 ? 6.749 -3.322 5.924 1.00 94.06 89 PHE A O 1
ATOM 705 N N . LEU A 1 90 ? 6.927 -2.340 3.912 1.00 90.31 90 LEU A N 1
ATOM 706 C CA . LEU A 1 90 ? 7.937 -3.276 3.411 1.00 90.31 90 LEU A CA 1
ATOM 707 C C . LEU A 1 90 ? 9.259 -3.173 4.186 1.00 90.31 90 LEU A C 1
ATOM 709 O O . LEU A 1 90 ? 9.909 -4.198 4.391 1.00 90.31 90 LEU A O 1
ATOM 713 N N . ARG A 1 91 ? 9.620 -1.968 4.655 1.00 89.69 91 ARG A N 1
ATOM 714 C CA . ARG A 1 91 ? 10.780 -1.711 5.523 1.00 89.69 91 ARG A CA 1
ATOM 715 C C . ARG A 1 91 ? 10.632 -2.374 6.891 1.00 89.69 91 ARG A C 1
ATOM 717 O O . ARG A 1 91 ? 11.566 -2.991 7.396 1.00 89.69 91 ARG A O 1
ATOM 724 N N . VAL A 1 92 ? 9.440 -2.281 7.480 1.00 91.19 92 VAL A N 1
ATOM 725 C CA . VAL A 1 92 ? 9.106 -2.961 8.740 1.00 91.19 92 VAL A CA 1
ATOM 726 C C . VAL A 1 92 ? 9.106 -4.484 8.562 1.00 91.19 92 VAL A C 1
ATOM 728 O O . VAL A 1 92 ? 9.533 -5.211 9.462 1.00 91.19 92 VAL A O 1
ATOM 731 N N . GLY A 1 93 ? 8.690 -4.974 7.390 1.00 90.38 93 GLY A N 1
ATOM 732 C CA . GLY A 1 93 ? 8.942 -6.347 6.946 1.00 90.38 93 GLY A CA 1
ATOM 733 C C . GLY A 1 93 ? 8.155 -7.421 7.703 1.00 90.38 93 GLY A C 1
ATOM 734 O O . GLY A 1 93 ? 8.625 -8.552 7.821 1.00 90.38 93 GLY A O 1
ATOM 735 N N . ARG A 1 94 ? 6.985 -7.071 8.250 1.00 92.44 94 ARG A N 1
ATOM 736 C CA . ARG A 1 94 ? 6.100 -7.955 9.029 1.00 92.44 94 ARG A CA 1
ATOM 737 C C . ARG A 1 94 ? 4.672 -7.408 9.060 1.00 92.44 94 ARG A C 1
ATOM 739 O O . ARG A 1 94 ? 4.468 -6.211 8.878 1.00 92.44 94 ARG A O 1
ATOM 746 N N . GLY A 1 95 ? 3.705 -8.271 9.361 1.00 93.88 95 GLY A N 1
ATOM 747 C CA . GLY A 1 95 ? 2.288 -7.903 9.438 1.00 93.88 95 GLY A CA 1
ATOM 748 C C . GLY A 1 95 ? 1.575 -7.965 8.088 1.00 93.88 95 GLY A C 1
ATOM 749 O O . GLY A 1 95 ? 2.066 -8.572 7.137 1.00 93.88 95 GLY A O 1
ATOM 750 N N . THR A 1 96 ? 0.394 -7.355 8.009 1.00 95.81 96 THR A N 1
ATOM 751 C CA . THR A 1 96 ? -0.442 -7.331 6.802 1.00 95.81 96 THR A CA 1
ATOM 752 C C . THR A 1 96 ? -0.899 -5.912 6.477 1.00 95.81 96 THR A C 1
ATOM 754 O O . THR A 1 96 ? -1.496 -5.240 7.315 1.00 95.81 96 THR A O 1
ATOM 757 N N . LEU A 1 97 ? -0.661 -5.481 5.240 1.00 95.94 97 LEU A N 1
ATOM 758 C CA . LEU A 1 97 ? -1.128 -4.215 4.685 1.00 95.94 97 LEU A CA 1
ATOM 759 C C . LEU A 1 97 ? -2.343 -4.453 3.786 1.00 95.94 97 LEU A C 1
ATOM 761 O O . LEU A 1 97 ? -2.206 -4.931 2.662 1.00 95.94 97 LEU A O 1
ATOM 765 N N . PHE A 1 98 ? -3.527 -4.091 4.264 1.00 94.50 98 PHE A N 1
ATOM 766 C CA . PHE A 1 98 ? -4.776 -4.093 3.510 1.00 94.50 98 PHE A CA 1
ATOM 767 C C . PHE A 1 98 ? -4.919 -2.796 2.732 1.00 94.50 98 PHE A C 1
ATOM 769 O O . PHE A 1 98 ? -5.019 -1.719 3.312 1.00 94.50 98 PHE A O 1
ATOM 776 N N . ILE A 1 99 ? -4.952 -2.888 1.407 1.00 92.00 99 ILE A N 1
ATOM 777 C CA . ILE A 1 99 ? -5.201 -1.728 0.555 1.00 92.00 99 ILE A CA 1
ATOM 778 C C . ILE A 1 99 ? -6.711 -1.516 0.481 1.00 92.00 99 ILE A C 1
ATOM 780 O O . ILE A 1 99 ? -7.442 -2.344 -0.056 1.00 92.00 99 ILE A O 1
ATOM 784 N N . ALA A 1 100 ? -7.191 -0.410 1.033 1.00 89.56 100 ALA A N 1
ATOM 785 C CA . ALA A 1 100 ? -8.586 -0.021 0.948 1.00 89.56 100 ALA A CA 1
ATOM 786 C C . ALA A 1 100 ? -8.860 0.731 -0.355 1.00 89.56 100 ALA A C 1
ATOM 788 O O . ALA A 1 100 ? -8.027 1.494 -0.852 1.00 89.56 100 ALA A O 1
ATOM 789 N N . ASN A 1 101 ? -10.076 0.578 -0.873 1.00 85.31 101 ASN A N 1
ATOM 790 C CA . ASN A 1 101 ? -10.579 1.467 -1.907 1.00 85.31 101 ASN A CA 1
ATOM 791 C C . ASN A 1 101 ? -11.306 2.643 -1.253 1.00 85.31 101 ASN A C 1
ATOM 793 O O . ASN A 1 101 ? -12.378 2.488 -0.679 1.00 85.31 101 ASN A O 1
ATOM 797 N N . HIS A 1 102 ? -10.743 3.843 -1.389 1.00 79.06 102 HIS A N 1
ATOM 798 C CA . HIS A 1 102 ? -11.346 5.052 -0.834 1.00 79.06 102 HIS A CA 1
ATOM 799 C C . HIS A 1 102 ? -12.704 5.420 -1.472 1.00 79.06 102 HIS A C 1
ATOM 801 O O . HIS A 1 102 ? -13.410 6.280 -0.956 1.00 79.06 102 HIS A O 1
ATOM 807 N N . GLN A 1 103 ? -13.061 4.824 -2.613 1.00 80.94 103 GLN A N 1
ATOM 808 C CA . GLN A 1 103 ? -14.356 4.993 -3.284 1.00 80.94 103 GLN A CA 1
ATOM 809 C C . GLN A 1 103 ? -15.401 3.958 -2.863 1.00 80.94 103 GLN A C 1
ATOM 811 O O . GLN A 1 103 ? -16.517 3.978 -3.391 1.00 80.94 103 GLN A O 1
ATOM 816 N N . TRP A 1 104 ? -15.057 3.053 -1.943 1.00 85.75 104 TRP A N 1
ATOM 817 C CA . TRP A 1 104 ? -16.024 2.123 -1.385 1.00 85.75 104 TRP A CA 1
ATOM 818 C C . TRP A 1 104 ? -17.242 2.857 -0.838 1.00 85.75 104 TRP A C 1
ATOM 820 O O . TRP A 1 104 ? -17.144 3.887 -0.165 1.00 85.75 104 TRP A O 1
ATOM 830 N N . GLN A 1 105 ? -18.405 2.296 -1.132 1.00 84.81 105 GLN A N 1
ATOM 831 C CA . GLN A 1 105 ? -19.670 2.736 -0.578 1.00 84.81 105 GLN A CA 1
ATOM 832 C C . GLN A 1 105 ? -19.795 2.267 0.872 1.00 84.81 105 GLN A C 1
ATOM 834 O O . GLN A 1 105 ? -19.058 1.399 1.341 1.00 84.81 105 GLN A O 1
ATOM 839 N N . GLN A 1 106 ? -20.765 2.813 1.602 1.00 85.25 106 GLN A N 1
ATOM 840 C CA . GLN A 1 106 ? -20.962 2.501 3.021 1.00 85.25 106 GLN A CA 1
ATOM 841 C C . GLN A 1 106 ? -21.030 0.990 3.303 1.00 85.25 106 GLN A C 1
ATOM 843 O O . GLN A 1 106 ? -20.405 0.518 4.246 1.00 85.25 106 GLN A O 1
ATOM 848 N N . ARG A 1 107 ? -21.726 0.226 2.450 1.00 86.44 107 ARG A N 1
ATOM 849 C CA . ARG A 1 107 ? -21.850 -1.233 2.587 1.00 86.44 107 ARG A CA 1
ATOM 850 C C . ARG A 1 107 ? -20.503 -1.952 2.492 1.00 86.44 107 ARG A C 1
ATOM 852 O O . ARG A 1 107 ? -20.287 -2.936 3.185 1.00 86.44 107 ARG A O 1
ATOM 859 N N . GLU A 1 108 ? -19.626 -1.498 1.610 1.00 88.56 108 GLU A N 1
ATOM 860 C CA . GLU A 1 108 ? -18.301 -2.082 1.408 1.00 88.56 108 GLU A CA 1
ATOM 861 C C . GLU A 1 108 ? -17.395 -1.801 2.608 1.00 88.56 108 GLU A C 1
ATOM 863 O O . GLU A 1 108 ? -16.777 -2.713 3.152 1.00 88.56 108 GLU A O 1
ATOM 868 N N . TRP A 1 109 ? -17.398 -0.557 3.088 1.00 89.00 109 TRP A N 1
ATOM 869 C CA . TRP A 1 109 ? -16.695 -0.196 4.315 1.00 89.00 109 TRP A CA 1
ATOM 870 C C . TRP A 1 109 ? -17.190 -0.977 5.531 1.00 89.00 109 TRP A C 1
ATOM 872 O O . TRP A 1 109 ? -16.376 -1.430 6.329 1.00 89.00 109 TRP A O 1
ATOM 882 N N . GLN A 1 110 ? -18.505 -1.166 5.650 1.00 89.38 110 GLN A N 1
ATOM 883 C CA . GLN A 1 110 ? -19.103 -1.939 6.733 1.00 89.38 110 GLN A CA 1
ATOM 884 C C . GLN A 1 110 ? -18.680 -3.411 6.679 1.00 89.38 110 GLN A C 1
ATOM 886 O O . GLN A 1 110 ? -18.241 -3.940 7.691 1.00 89.38 110 GLN A O 1
ATOM 891 N N . GLN A 1 111 ? -18.708 -4.042 5.498 1.00 89.62 111 GLN A N 1
ATOM 892 C CA . GLN A 1 111 ? -18.228 -5.420 5.342 1.00 89.62 111 GLN A CA 1
ATOM 893 C C . GLN A 1 111 ? -16.787 -5.581 5.826 1.00 89.62 111 GLN A C 1
ATOM 895 O O . GLN A 1 111 ? -16.480 -6.553 6.501 1.00 89.62 111 GLN A O 1
ATOM 900 N N . VAL A 1 112 ? -15.896 -4.644 5.488 1.00 90.94 112 VAL A N 1
ATOM 901 C CA . VAL A 1 112 ? -14.498 -4.711 5.940 1.00 90.94 112 VAL A CA 1
ATOM 902 C C . VAL A 1 112 ? -14.392 -4.478 7.447 1.00 90.94 112 VAL A C 1
ATOM 904 O O . VAL A 1 112 ? -13.646 -5.195 8.105 1.00 90.94 112 VAL A O 1
ATOM 907 N N . ALA A 1 113 ? -15.157 -3.536 8.004 1.00 91.06 113 ALA A N 1
ATOM 908 C CA . ALA A 1 113 ? -15.185 -3.269 9.443 1.00 91.06 113 ALA A CA 1
ATOM 909 C C . ALA A 1 113 ? -15.679 -4.466 10.278 1.00 91.06 113 ALA A C 1
ATOM 911 O O . ALA A 1 113 ? -15.232 -4.638 11.407 1.00 91.06 113 ALA A O 1
ATOM 912 N N . GLU A 1 114 ? -16.547 -5.317 9.722 1.00 89.69 114 GLU A N 1
ATOM 913 C CA . GLU A 1 114 ? -17.060 -6.516 10.399 1.00 89.69 114 GLU A CA 1
ATOM 914 C C . GLU A 1 114 ? -15.987 -7.596 10.629 1.00 89.69 114 GLU A C 1
ATOM 916 O O . GLU A 1 114 ? -16.074 -8.338 11.606 1.00 89.69 114 GLU A O 1
ATOM 921 N N . PHE A 1 115 ? -14.977 -7.715 9.755 1.00 88.00 115 PHE A N 1
ATOM 922 C CA . PHE A 1 115 ? -13.965 -8.782 9.862 1.00 88.00 115 PHE A CA 1
ATOM 923 C C . PHE A 1 115 ? -12.527 -8.299 10.070 1.00 88.00 115 PHE A C 1
ATOM 925 O O . PHE A 1 115 ? -11.662 -9.114 10.397 1.00 88.00 115 PHE A O 1
ATOM 932 N N . LEU A 1 116 ? -12.239 -7.015 9.856 1.00 90.38 116 LEU A N 1
ATOM 933 C CA . LEU A 1 116 ? -10.907 -6.441 10.016 1.00 90.38 116 LEU A CA 1
ATOM 934 C C . LEU A 1 116 ? -10.911 -5.429 11.159 1.00 90.38 116 LEU A C 1
ATOM 936 O O . LEU A 1 116 ? -11.630 -4.439 11.110 1.00 90.38 116 LEU A O 1
ATOM 940 N N . GLN A 1 117 ? -10.041 -5.636 12.145 1.00 91.06 117 GLN A N 1
ATOM 941 C CA . GLN A 1 117 ? -9.759 -4.670 13.207 1.00 91.06 117 GLN A CA 1
ATOM 942 C C . GLN A 1 117 ? -8.298 -4.224 13.079 1.00 91.06 117 GLN A C 1
ATOM 944 O O . GLN A 1 117 ? -7.412 -4.873 13.631 1.00 91.06 117 GLN A O 1
ATOM 949 N N . PRO A 1 118 ? -8.011 -3.174 12.290 1.00 93.69 118 PRO A N 1
ATOM 950 C CA . PRO A 1 118 ? -6.640 -2.780 12.025 1.00 93.69 118 PRO A CA 1
ATOM 951 C C . PRO A 1 118 ? -6.017 -2.116 13.260 1.00 93.69 118 PRO A C 1
ATOM 953 O O . PRO A 1 118 ? -6.620 -1.236 13.871 1.00 93.69 118 PRO A O 1
ATOM 956 N N . ASP A 1 119 ? -4.764 -2.459 13.567 1.00 94.38 119 ASP A N 1
ATOM 957 C CA . ASP A 1 119 ? -3.941 -1.746 14.551 1.00 94.38 119 ASP A CA 1
ATOM 958 C C . ASP A 1 119 ? -3.723 -0.287 14.142 1.00 94.38 119 ASP A C 1
ATOM 960 O O . ASP A 1 119 ? -3.550 0.600 14.985 1.00 94.38 119 ASP A O 1
ATOM 964 N N . ARG A 1 120 ? -3.675 -0.039 12.826 1.00 94.19 120 ARG A N 1
ATOM 965 C CA . AR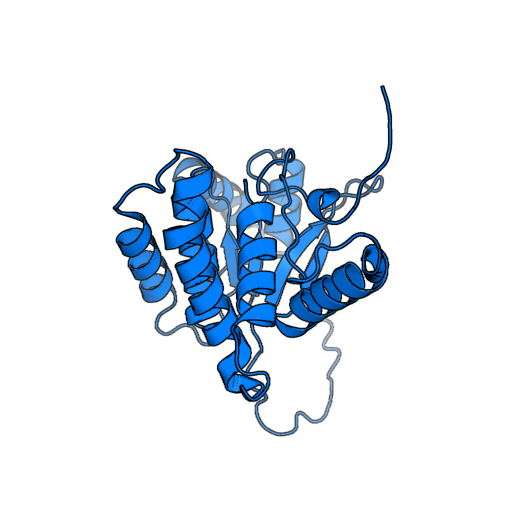G A 1 120 ? -3.491 1.285 12.232 1.00 94.19 120 ARG A CA 1
ATOM 966 C C . ARG A 1 120 ? -4.369 1.474 11.006 1.00 94.19 120 ARG A C 1
ATOM 968 O O . ARG A 1 120 ? -4.381 0.651 10.094 1.00 94.19 120 ARG A O 1
ATOM 975 N N . LEU A 1 121 ? -5.023 2.627 10.952 1.00 94.25 121 LEU A N 1
ATOM 976 C CA . LEU A 1 121 ? -5.694 3.127 9.762 1.00 94.25 121 LEU A CA 1
ATOM 977 C C . LEU A 1 121 ? -4.889 4.295 9.197 1.00 94.25 121 LEU A C 1
ATOM 979 O O . LEU A 1 121 ? -4.798 5.358 9.810 1.00 94.25 121 LEU A O 1
ATOM 983 N N . TRP A 1 122 ? -4.298 4.094 8.027 1.00 94.94 122 TRP A N 1
ATOM 984 C CA . TRP A 1 122 ? -3.546 5.117 7.313 1.00 94.94 122 TRP A CA 1
ATOM 985 C C . TRP A 1 122 ? -4.396 5.686 6.187 1.00 94.94 122 TRP A C 1
ATOM 987 O O . TRP A 1 122 ? -4.926 4.946 5.366 1.00 94.94 122 TRP A O 1
ATOM 997 N N . GLY A 1 123 ? -4.546 7.003 6.137 1.00 90.38 123 GLY A N 1
ATOM 998 C CA . GLY A 1 123 ? -5.466 7.658 5.216 1.00 90.38 123 GLY A CA 1
ATOM 999 C C . GLY A 1 123 ? -5.844 9.047 5.700 1.00 90.38 123 GLY A C 1
ATOM 1000 O O . GLY A 1 123 ? -5.495 9.450 6.812 1.00 90.38 123 GLY A O 1
ATOM 1001 N N . SER A 1 124 ? -6.613 9.761 4.880 1.00 86.44 124 SER A N 1
ATOM 1002 C CA . SER A 1 124 ? -7.166 11.063 5.257 1.00 86.44 124 SER A CA 1
ATOM 1003 C C . SER A 1 124 ? -8.027 10.992 6.529 1.00 86.44 124 SER A C 1
ATOM 1005 O O . SER A 1 124 ? -8.652 9.968 6.820 1.00 86.44 124 SER A O 1
ATOM 1007 N N . LEU A 1 125 ? -8.128 12.113 7.254 1.00 85.25 125 LEU A N 1
ATOM 1008 C CA . LEU A 1 125 ? -8.959 12.227 8.460 1.00 85.25 125 LEU A CA 1
ATOM 1009 C C . LEU A 1 125 ? -10.429 11.851 8.197 1.00 85.25 125 LEU A C 1
ATOM 1011 O O . LEU A 1 125 ? -11.087 11.286 9.065 1.00 85.25 125 LEU A O 1
ATOM 1015 N N . MET A 1 126 ? -10.927 12.113 6.985 1.00 86.06 126 MET A N 1
ATOM 1016 C CA . MET A 1 126 ? -12.276 11.729 6.563 1.00 86.06 126 MET A CA 1
ATOM 1017 C C . MET A 1 126 ? -12.493 10.213 6.676 1.00 86.06 126 MET A C 1
ATOM 1019 O O . MET A 1 126 ? -13.492 9.777 7.247 1.00 86.06 126 MET A O 1
ATOM 1023 N N . TRP A 1 127 ? -11.542 9.411 6.190 1.00 83.19 127 TRP A N 1
ATOM 1024 C CA . TRP A 1 127 ? -11.634 7.948 6.240 1.00 83.19 127 TRP A CA 1
ATOM 1025 C C . TRP A 1 127 ? -11.451 7.409 7.652 1.00 83.19 127 TRP A C 1
ATOM 1027 O O . TRP A 1 127 ? -12.134 6.464 8.037 1.00 83.19 127 TRP A O 1
ATOM 1037 N N . GLN A 1 128 ? -10.608 8.060 8.454 1.00 85.00 128 GLN A N 1
ATOM 1038 C CA . GLN A 1 128 ? -10.455 7.726 9.870 1.00 85.00 128 GLN A CA 1
ATOM 1039 C C . GLN A 1 128 ? -11.757 7.925 10.648 1.00 85.00 128 GLN A C 1
ATOM 1041 O O . GLN A 1 128 ? -12.198 7.033 11.366 1.00 85.00 128 GLN A O 1
ATOM 1046 N N . GLN A 1 129 ? -12.428 9.060 10.445 1.00 86.00 129 GLN A N 1
ATOM 1047 C CA . GLN A 1 129 ? -13.721 9.330 11.072 1.00 86.00 129 GLN A CA 1
ATOM 1048 C C . GLN A 1 129 ? -14.818 8.384 10.583 1.00 86.00 129 GLN A C 1
ATOM 1050 O O . GLN A 1 129 ? -15.683 7.993 11.363 1.00 86.00 129 GLN A O 1
ATOM 1055 N N . GLN A 1 130 ? -14.812 8.025 9.297 1.00 85.75 130 GLN A N 1
ATOM 1056 C CA . GLN A 1 130 ? -15.762 7.055 8.763 1.00 85.75 130 GLN A CA 1
ATOM 1057 C C . GLN A 1 130 ? -15.577 5.677 9.402 1.00 85.75 130 GLN A C 1
ATOM 1059 O O . GLN A 1 130 ? -16.567 5.061 9.787 1.00 85.75 130 GLN A O 1
ATOM 1064 N N . TRP A 1 131 ? -14.334 5.217 9.544 1.00 86.12 131 TRP A N 1
ATOM 1065 C CA . TRP A 1 131 ? -14.032 3.945 10.191 1.00 86.12 131 TRP A CA 1
ATOM 1066 C C . TRP A 1 131 ? -14.498 3.918 11.648 1.00 86.12 131 TRP A C 1
ATOM 1068 O O . TRP A 1 131 ? -15.205 2.993 12.031 1.00 86.12 131 TRP A O 1
ATOM 1078 N N . LEU A 1 132 ? -14.199 4.971 12.421 1.00 85.69 132 LEU A N 1
ATOM 1079 C CA . LEU A 1 132 ? -14.626 5.085 13.822 1.00 85.69 132 LEU A CA 1
ATOM 1080 C C . LEU A 1 132 ? -16.150 4.969 13.982 1.00 85.69 132 LEU A C 1
ATOM 1082 O O . LEU A 1 132 ? -16.634 4.243 14.842 1.00 85.69 132 LEU A O 1
ATOM 1086 N N . LYS A 1 133 ? -16.924 5.612 13.098 1.00 86.31 133 LYS A N 1
ATOM 1087 C CA . LYS A 1 133 ? -18.394 5.506 13.112 1.00 86.31 133 LYS A CA 1
ATOM 1088 C C . LYS A 1 133 ? -18.881 4.073 12.896 1.00 86.31 133 LYS A C 1
ATOM 1090 O O . LYS A 1 133 ? -19.879 3.674 13.489 1.00 86.31 133 LYS A O 1
ATOM 1095 N N . LEU A 1 134 ? -18.209 3.319 12.030 1.00 85.06 134 LEU A N 1
ATOM 1096 C CA . LEU A 1 134 ? -18.569 1.933 11.735 1.00 85.06 134 LEU A CA 1
ATOM 1097 C C . LEU A 1 134 ? -18.173 0.998 12.880 1.00 85.06 134 LEU A C 1
ATOM 1099 O O . LEU A 1 134 ? -18.939 0.095 13.194 1.00 85.06 134 LEU A O 1
ATOM 1103 N N . SER A 1 135 ? -17.038 1.249 13.538 1.00 77.44 135 SER A N 1
ATOM 1104 C CA . SER A 1 135 ? -16.574 0.447 14.674 1.00 77.44 135 SER A CA 1
ATOM 1105 C C . SER A 1 135 ? -17.319 0.734 15.983 1.00 77.44 135 SER A C 1
ATOM 1107 O O . SER A 1 135 ? -17.479 -0.170 16.795 1.00 77.44 135 SER A O 1
ATOM 1109 N N . ASP A 1 136 ? -17.811 1.960 16.191 1.00 70.50 136 ASP A N 1
ATOM 1110 C CA . ASP A 1 136 ? -18.550 2.334 17.412 1.00 70.50 136 ASP A CA 1
ATOM 1111 C C . ASP A 1 136 ? -20.000 1.823 17.415 1.00 70.50 136 ASP A C 1
ATOM 1113 O O . ASP A 1 136 ? -20.632 1.700 18.468 1.00 70.50 136 ASP A O 1
ATOM 1117 N N . SER A 1 137 ? -20.535 1.499 16.234 1.00 57.53 137 SER A N 1
ATOM 1118 C CA . SER A 1 137 ? -21.926 1.068 16.054 1.00 57.53 137 SER A CA 1
ATOM 1119 C C . SER A 1 137 ? -22.226 -0.322 16.641 1.00 57.53 137 SER A C 1
ATOM 1121 O O . SER A 1 137 ? -23.395 -0.697 16.702 1.00 57.53 137 SER A O 1
ATOM 1123 N N . ASP A 1 138 ? -21.209 -1.057 17.109 1.00 52.62 138 ASP A N 1
ATOM 1124 C CA . ASP A 1 138 ? -21.325 -2.450 17.568 1.00 52.62 138 ASP A CA 1
ATOM 1125 C C . ASP A 1 138 ? -21.190 -2.630 19.096 1.00 52.62 138 ASP A C 1
ATOM 1127 O O . ASP A 1 138 ? -20.879 -3.706 19.601 1.00 52.62 138 ASP A O 1
ATOM 1131 N N . SER A 1 139 ? -21.519 -1.599 19.888 1.00 43.59 139 SER A N 1
ATOM 1132 C CA . SER A 1 139 ? -21.679 -1.732 21.356 1.00 43.59 139 SER A CA 1
ATOM 1133 C C . SER A 1 139 ? -22.903 -2.583 21.779 1.00 43.59 139 SER A C 1
ATOM 1135 O O . SER A 1 139 ? -23.341 -2.532 22.930 1.00 43.59 139 SER A O 1
ATOM 1137 N N . GLY A 1 140 ? -23.477 -3.371 20.865 1.00 39.56 140 GLY A N 1
ATOM 1138 C CA . GLY A 1 140 ? -24.532 -4.347 21.113 1.00 39.56 140 GLY A CA 1
ATOM 1139 C C . GLY A 1 140 ? -23.957 -5.758 21.188 1.00 39.56 140 GLY A C 1
ATOM 1140 O O . GLY A 1 140 ? -23.886 -6.462 20.190 1.00 39.56 140 GLY A O 1
ATOM 1141 N N . VAL A 1 141 ? -23.576 -6.178 22.394 1.00 45.59 141 VAL A N 1
ATOM 1142 C CA . VAL A 1 141 ? -23.147 -7.542 22.737 1.00 45.59 141 VAL A CA 1
ATOM 1143 C C . VAL A 1 141 ? -23.957 -8.613 21.992 1.00 45.59 141 VAL A C 1
ATOM 1145 O O . VAL A 1 141 ? -25.122 -8.845 22.304 1.00 45.59 141 VAL A O 1
ATOM 1148 N N . THR A 1 142 ? -23.304 -9.363 21.104 1.00 33.66 142 THR A N 1
ATOM 1149 C CA . THR A 1 142 ? -23.627 -10.778 20.888 1.00 33.66 142 THR A CA 1
ATOM 1150 C C . THR A 1 142 ? -22.338 -11.586 20.839 1.00 33.66 142 THR A C 1
ATOM 1152 O O . THR A 1 142 ? -21.632 -11.646 19.839 1.00 33.66 142 THR A O 1
ATOM 1155 N N . SER A 1 143 ? -22.031 -12.235 21.964 1.00 41.94 143 SER A N 1
ATOM 1156 C CA . SER A 1 143 ? -21.111 -13.366 22.007 1.00 41.94 143 SER A CA 1
ATOM 1157 C C . SER A 1 143 ? -21.634 -14.463 21.082 1.00 41.94 143 SER A C 1
ATOM 1159 O O . SER A 1 143 ? -22.465 -15.278 21.478 1.00 41.94 143 SER A O 1
ATOM 1161 N N . VAL A 1 144 ? -21.150 -14.495 19.845 1.00 35.31 144 VAL A N 1
ATOM 1162 C CA . VAL A 1 144 ? -21.266 -15.682 19.004 1.00 35.31 144 VAL A CA 1
ATOM 1163 C C . VAL A 1 144 ? -20.051 -16.546 19.296 1.00 35.31 144 VAL A C 1
ATOM 1165 O O . VAL A 1 144 ? -18.915 -16.197 18.992 1.00 35.31 144 VAL A O 1
ATOM 1168 N N . VAL A 1 145 ? -20.343 -17.646 19.984 1.00 33.09 145 VAL A N 1
ATOM 1169 C CA . VAL A 1 145 ? -19.500 -18.802 20.287 1.00 33.09 145 VAL A CA 1
ATOM 1170 C C . VAL A 1 145 ? -18.300 -18.923 19.348 1.00 33.09 145 VAL A C 1
ATOM 1172 O O . VAL A 1 145 ? -18.417 -19.281 18.178 1.00 33.09 145 VAL A O 1
ATOM 1175 N N . GLN A 1 146 ? -17.129 -18.680 19.923 1.00 35.38 146 GLN A N 1
ATOM 1176 C CA . GLN A 1 146 ? -15.838 -19.029 19.365 1.00 35.38 146 GLN A CA 1
ATOM 1177 C C . GLN A 1 146 ? -15.796 -20.554 19.197 1.00 35.38 146 GLN A C 1
ATOM 1179 O O . GLN A 1 146 ? -15.608 -21.295 20.160 1.00 35.38 146 GLN A O 1
ATOM 1184 N N . GLN A 1 147 ? -16.035 -21.045 17.980 1.00 33.62 147 GLN A N 1
ATOM 1185 C CA . GLN A 1 147 ? -15.718 -22.428 17.644 1.00 33.62 147 GLN A CA 1
ATOM 1186 C C . GLN A 1 147 ? -14.201 -22.551 17.553 1.00 33.62 147 GLN A C 1
ATOM 1188 O O . GLN A 1 147 ? -13.568 -22.242 16.546 1.00 33.62 147 GLN A O 1
ATOM 1193 N N . THR A 1 148 ? -13.628 -22.997 18.664 1.00 29.50 148 THR A N 1
ATOM 1194 C CA . THR A 1 148 ? -12.253 -23.453 18.799 1.00 29.50 148 THR A CA 1
ATOM 1195 C C . THR A 1 148 ? -12.036 -24.647 17.869 1.00 29.50 148 THR A C 1
ATOM 1197 O O . THR A 1 148 ? -12.284 -25.792 18.238 1.00 29.50 148 THR A O 1
ATOM 1200 N N . ILE A 1 149 ? -11.571 -24.398 16.646 1.00 33.38 149 ILE A N 1
ATOM 1201 C CA . ILE A 1 149 ? -10.832 -25.413 15.896 1.00 33.38 149 ILE A CA 1
ATOM 1202 C C . ILE A 1 149 ? -9.377 -25.242 16.304 1.00 33.38 149 ILE A C 1
ATOM 1204 O O . ILE A 1 149 ? -8.682 -24.348 15.836 1.00 33.38 149 ILE A O 1
ATOM 1208 N N . THR A 1 150 ? -8.949 -26.083 17.235 1.00 29.98 150 THR A N 1
ATOM 1209 C CA . THR A 1 150 ? -7.563 -26.249 17.663 1.00 29.98 150 THR A CA 1
ATOM 1210 C C . THR A 1 150 ? -6.719 -26.778 16.495 1.00 29.98 150 THR A C 1
ATOM 1212 O O . THR A 1 150 ? -6.975 -27.898 16.052 1.00 29.98 150 THR A O 1
ATOM 1215 N N . PRO A 1 151 ? -5.657 -26.093 16.031 1.00 35.81 151 PRO A N 1
ATOM 1216 C CA . PRO A 1 151 ? -4.533 -26.768 15.410 1.00 35.81 151 PRO A CA 1
ATOM 1217 C C . PRO A 1 151 ? -3.549 -27.098 16.531 1.00 35.81 151 PRO A C 1
ATOM 1219 O O . PRO A 1 151 ? -2.875 -26.228 17.085 1.00 35.81 151 PRO A O 1
ATOM 1222 N N . ALA A 1 152 ? -3.516 -28.374 16.901 1.00 36.50 152 ALA A N 1
ATOM 1223 C CA . ALA A 1 152 ? -2.463 -28.923 17.734 1.00 36.50 152 ALA A CA 1
ATOM 1224 C C . ALA A 1 152 ? -1.087 -28.684 17.082 1.00 36.50 152 ALA A C 1
ATOM 1226 O O . ALA A 1 152 ? -0.932 -28.831 15.870 1.00 36.50 152 ALA A O 1
ATOM 1227 N N . SER A 1 153 ? -0.105 -28.375 17.932 1.00 39.41 153 SER A N 1
ATOM 1228 C CA . SER A 1 153 ? 1.336 -28.349 17.651 1.00 39.41 153 SER A CA 1
ATOM 1229 C C . SER A 1 153 ? 1.824 -27.231 16.717 1.00 39.41 153 SER A C 1
ATOM 1231 O O . SER A 1 153 ? 2.021 -27.439 15.523 1.00 39.41 153 SER A O 1
ATOM 1233 N N . GLN A 1 154 ? 2.129 -26.057 17.283 1.00 36.75 154 GLN A N 1
ATOM 1234 C CA . GLN A 1 154 ? 3.000 -25.076 16.628 1.00 36.75 154 GLN A CA 1
ATOM 1235 C C . GLN A 1 154 ? 4.479 -25.417 16.897 1.00 36.75 154 GLN A C 1
ATOM 1237 O O . GLN A 1 154 ? 4.919 -25.334 18.046 1.00 36.75 154 GLN A O 1
ATOM 1242 N N . PRO A 1 155 ? 5.273 -25.786 15.876 1.00 37.16 155 PRO A N 1
ATOM 1243 C CA . PRO A 1 155 ? 6.725 -25.702 15.957 1.00 37.16 155 PRO A CA 1
ATOM 1244 C C . PRO A 1 155 ? 7.164 -24.225 15.924 1.00 37.16 155 PRO A C 1
ATOM 1246 O O . PRO A 1 155 ? 6.491 -23.393 15.322 1.00 37.16 155 PRO A O 1
ATOM 1249 N N . ALA A 1 156 ? 8.278 -23.934 16.605 1.00 39.59 156 ALA A N 1
ATOM 1250 C CA . ALA A 1 156 ? 9.043 -22.680 16.698 1.00 39.59 156 ALA A CA 1
ATOM 1251 C C . ALA A 1 156 ? 8.567 -21.466 15.857 1.00 39.59 156 ALA A C 1
ATOM 1253 O O . ALA A 1 156 ? 8.485 -21.533 14.632 1.00 39.59 156 ALA A O 1
ATOM 1254 N N . GLN A 1 157 ? 8.354 -20.332 16.544 1.00 44.84 157 GLN A N 1
ATOM 1255 C CA . GLN A 1 157 ? 7.952 -19.011 16.030 1.00 44.84 157 GLN A CA 1
ATOM 1256 C C . GLN A 1 157 ? 8.546 -18.677 14.651 1.00 44.84 157 GLN A C 1
ATOM 1258 O O . GLN A 1 157 ? 9.676 -18.202 14.515 1.00 44.84 157 GLN A O 1
ATOM 1263 N N . LYS A 1 158 ? 7.743 -18.889 13.607 1.00 45.66 158 LYS A N 1
ATOM 1264 C CA . LYS A 1 158 ? 8.036 -18.432 12.253 1.00 45.66 158 LYS A CA 1
ATOM 1265 C C . LYS A 1 158 ? 7.766 -16.929 12.211 1.00 45.66 158 LYS A C 1
ATOM 1267 O O . LYS A 1 158 ? 6.625 -16.508 12.385 1.00 45.66 158 LYS A O 1
ATOM 1272 N N . LYS A 1 159 ? 8.814 -16.124 12.005 1.00 56.03 159 LYS A N 1
ATOM 1273 C CA . LYS A 1 159 ? 8.707 -14.678 11.751 1.00 56.03 159 LYS A CA 1
ATOM 1274 C C . LYS A 1 159 ? 7.627 -14.467 10.680 1.00 56.03 159 LYS A C 1
ATOM 1276 O O . LYS A 1 159 ? 7.736 -15.044 9.598 1.00 56.03 159 LYS A O 1
ATOM 1281 N N . SER A 1 160 ? 6.559 -13.735 11.004 1.00 72.06 160 SER A N 1
ATOM 1282 C CA . SER A 1 160 ? 5.439 -13.539 10.079 1.00 72.06 160 SER A CA 1
ATOM 1283 C C . SER A 1 160 ? 5.922 -12.713 8.889 1.00 72.06 160 SER A C 1
ATOM 1285 O O . SER A 1 160 ? 6.258 -11.540 9.066 1.00 72.06 160 SER A O 1
ATOM 1287 N N . GLU A 1 161 ? 5.995 -13.325 7.708 1.00 86.25 161 GLU A N 1
ATOM 1288 C CA . GLU A 1 161 ? 6.321 -12.613 6.470 1.00 86.25 161 GLU A CA 1
ATOM 1289 C C . GLU A 1 161 ? 5.307 -11.487 6.221 1.00 86.25 161 GLU A C 1
ATOM 1291 O O . GLU A 1 161 ? 4.130 -11.643 6.561 1.00 86.25 161 GLU A O 1
ATOM 1296 N N . PRO A 1 162 ? 5.733 -10.350 5.644 1.00 92.38 162 PRO A N 1
ATOM 1297 C CA . PRO A 1 162 ? 4.814 -9.271 5.331 1.00 92.38 162 PRO A CA 1
ATOM 1298 C C . PRO A 1 162 ? 3.870 -9.702 4.207 1.00 92.38 162 PRO A C 1
ATOM 1300 O O . PRO A 1 162 ? 4.303 -10.261 3.198 1.00 92.38 162 PRO A O 1
ATOM 1303 N N . LEU A 1 163 ? 2.584 -9.404 4.363 1.00 94.12 163 LEU A N 1
ATOM 1304 C CA . LEU A 1 163 ? 1.560 -9.652 3.354 1.00 94.12 163 LEU A CA 1
ATOM 1305 C C . LEU A 1 163 ? 0.951 -8.336 2.876 1.00 94.12 163 LEU A C 1
ATOM 1307 O O . LEU A 1 163 ? 0.602 -7.477 3.680 1.00 94.12 163 LEU A O 1
ATOM 1311 N N . ILE A 1 164 ? 0.777 -8.188 1.567 1.00 92.31 164 ILE A N 1
ATOM 1312 C CA . ILE A 1 164 ? -0.005 -7.106 0.971 1.00 92.31 164 ILE A CA 1
ATOM 1313 C C . ILE A 1 164 ? -1.322 -7.705 0.492 1.00 92.31 164 ILE A C 1
ATOM 1315 O O . ILE A 1 164 ? -1.349 -8.631 -0.320 1.00 92.31 164 ILE A O 1
ATOM 1319 N N . ALA A 1 165 ? -2.412 -7.188 1.036 1.00 92.06 165 ALA A N 1
ATOM 1320 C CA . ALA A 1 165 ? -3.763 -7.649 0.809 1.00 92.06 165 ALA A CA 1
ATOM 1321 C C . ALA A 1 165 ? -4.472 -6.685 -0.145 1.00 92.06 165 ALA A C 1
ATOM 1323 O O . ALA A 1 165 ? -4.740 -5.530 0.195 1.00 92.06 165 ALA A O 1
ATOM 1324 N N . PHE A 1 166 ? -4.791 -7.164 -1.345 1.00 87.88 166 PHE A N 1
ATOM 1325 C CA . PHE A 1 166 ? -5.479 -6.372 -2.358 1.00 87.88 166 PHE A CA 1
ATOM 1326 C C . PHE A 1 166 ? -6.971 -6.708 -2.406 1.00 87.88 166 PHE A C 1
ATOM 1328 O O . PHE A 1 166 ? -7.326 -7.890 -2.418 1.00 87.88 166 PHE A O 1
ATOM 1335 N N . PRO A 1 167 ? -7.857 -5.703 -2.462 1.00 86.38 167 PRO A N 1
ATOM 1336 C CA . PRO A 1 167 ? -9.286 -5.932 -2.409 1.00 86.38 167 PRO A CA 1
ATOM 1337 C C . PRO A 1 167 ? -9.787 -6.468 -3.747 1.00 86.38 167 PRO A C 1
ATOM 1339 O O . PRO A 1 167 ? -9.699 -5.824 -4.788 1.00 86.38 167 PRO A O 1
ATOM 1342 N N . THR A 1 168 ? -10.373 -7.649 -3.714 1.00 83.38 168 THR A N 1
ATOM 1343 C CA . THR A 1 168 ? -11.077 -8.262 -4.833 1.00 83.38 168 THR A CA 1
ATOM 1344 C C . THR A 1 168 ? -12.574 -8.039 -4.651 1.00 83.38 168 THR A C 1
ATOM 1346 O O . THR A 1 168 ? -13.163 -8.428 -3.640 1.00 83.38 168 THR A O 1
ATOM 1349 N N . GLY A 1 169 ? -13.182 -7.377 -5.632 1.00 67.38 169 GLY A N 1
ATOM 1350 C CA . GLY A 1 169 ? -14.629 -7.259 -5.767 1.00 67.38 169 GLY A CA 1
ATOM 1351 C C . GLY A 1 169 ? -15.078 -8.115 -6.942 1.00 67.38 169 GLY A C 1
ATOM 1352 O O . GLY A 1 169 ? -14.649 -7.887 -8.071 1.00 67.38 169 GLY A O 1
ATOM 1353 N N . GLY A 1 170 ? -15.895 -9.131 -6.671 1.00 57.12 170 GLY A N 1
ATOM 1354 C CA . GLY A 1 170 ? -16.542 -9.953 -7.693 1.00 57.12 170 GLY A CA 1
ATOM 1355 C C . GLY A 1 170 ? -18.032 -9.634 -7.800 1.00 57.12 170 GLY A C 1
ATOM 1356 O O . GLY A 1 170 ? -18.602 -8.964 -6.939 1.00 57.12 170 GLY A O 1
ATOM 1357 N N . SER A 1 171 ? -18.689 -10.188 -8.819 1.00 53.12 171 SER A N 1
ATOM 1358 C CA . SER A 1 171 ? -20.141 -10.093 -9.053 1.00 53.12 171 SER A CA 1
ATOM 1359 C C . SER A 1 171 ? -21.021 -10.544 -7.872 1.00 53.12 171 SER A C 1
ATOM 1361 O O . SER A 1 171 ? -22.226 -10.313 -7.891 1.00 53.12 171 SER A O 1
ATOM 1363 N N . SER A 1 172 ? -20.436 -11.155 -6.834 1.00 62.41 172 SER A N 1
ATOM 1364 C CA . SER A 1 172 ? -21.108 -11.578 -5.602 1.00 62.41 172 SER A CA 1
ATOM 1365 C C . SER A 1 172 ? -21.404 -10.445 -4.609 1.00 62.41 172 SER A C 1
ATOM 1367 O O . SER A 1 172 ? -22.119 -10.678 -3.638 1.00 62.41 172 SER A O 1
ATOM 1369 N N . GLY A 1 173 ? -20.851 -9.240 -4.800 1.00 72.19 173 GLY A N 1
ATOM 1370 C CA . GLY A 1 173 ? -21.090 -8.086 -3.918 1.00 72.19 173 GLY A CA 1
ATOM 1371 C C . GLY A 1 173 ? -20.419 -8.163 -2.538 1.00 72.19 173 GLY A C 1
ATOM 1372 O O . GLY A 1 173 ? -20.713 -7.340 -1.669 1.00 72.19 173 GLY A O 1
ATOM 1373 N N . THR A 1 174 ? -19.530 -9.141 -2.335 1.00 81.94 174 THR A N 1
ATOM 1374 C CA . THR A 1 174 ? -18.769 -9.345 -1.093 1.00 81.94 174 THR A CA 1
ATOM 1375 C C . THR A 1 174 ? -17.299 -8.994 -1.284 1.00 81.94 174 THR A C 1
ATOM 1377 O O . THR A 1 174 ? -16.682 -9.515 -2.220 1.00 81.94 174 THR A O 1
ATOM 1380 N N . ILE A 1 175 ? -16.717 -8.199 -0.385 1.00 86.81 175 ILE A N 1
ATOM 1381 C CA . ILE A 1 175 ? -15.280 -7.894 -0.414 1.00 86.81 175 ILE A CA 1
ATOM 1382 C C . ILE A 1 175 ? -14.476 -9.090 0.089 1.00 86.81 175 ILE A C 1
ATOM 1384 O O . ILE A 1 175 ? -14.749 -9.654 1.146 1.00 86.81 175 ILE A O 1
ATOM 1388 N N . ARG A 1 176 ? -13.450 -9.462 -0.676 1.00 88.19 176 ARG A N 1
ATOM 1389 C CA . ARG A 1 176 ? -12.417 -10.426 -0.276 1.00 88.19 176 ARG A CA 1
ATOM 1390 C C . ARG A 1 176 ? -11.050 -9.838 -0.555 1.00 88.19 176 ARG A C 1
ATOM 1392 O O . ARG A 1 176 ? -10.930 -9.010 -1.449 1.00 88.19 176 ARG A O 1
ATOM 1399 N N . PHE A 1 177 ? -10.015 -10.304 0.130 1.00 88.38 177 PHE A N 1
ATOM 1400 C CA . PHE A 1 177 ? -8.648 -9.867 -0.136 1.00 88.38 177 PHE A CA 1
ATOM 1401 C C . PHE A 1 177 ? -7.798 -10.985 -0.743 1.00 88.38 177 PHE A C 1
ATOM 1403 O O . PHE A 1 177 ? -7.756 -12.096 -0.217 1.00 88.38 177 PHE A O 1
ATOM 1410 N N . ALA A 1 178 ? -7.097 -10.675 -1.833 1.00 89.19 178 ALA A N 1
ATOM 1411 C CA . ALA A 1 178 ? -6.011 -11.496 -2.350 1.00 89.19 178 ALA A CA 1
ATOM 1412 C C . ALA A 1 178 ? -4.728 -11.142 -1.591 1.00 89.19 178 ALA A C 1
ATOM 1414 O O . ALA A 1 178 ? -4.284 -9.993 -1.616 1.00 89.19 178 ALA A O 1
ATOM 1415 N N . LEU A 1 179 ? -4.162 -12.121 -0.887 1.00 90.94 179 LEU A N 1
ATOM 1416 C CA . LEU A 1 179 ? -2.963 -11.949 -0.071 1.00 90.94 179 LEU A CA 1
ATOM 1417 C C . LEU A 1 179 ? -1.723 -12.299 -0.887 1.00 90.94 179 LEU A C 1
ATOM 1419 O O . LEU A 1 179 ? -1.624 -13.399 -1.429 1.00 90.94 179 LEU A O 1
ATOM 1423 N N . HIS A 1 180 ? -0.762 -11.383 -0.923 1.00 86.69 180 HIS A N 1
ATOM 1424 C CA . HIS A 1 180 ? 0.503 -11.575 -1.611 1.00 86.69 180 HIS A CA 1
ATOM 1425 C C . HIS A 1 180 ? 1.673 -11.317 -0.672 1.00 86.69 180 HIS A C 1
ATOM 1427 O O . HIS A 1 180 ? 1.769 -10.253 -0.064 1.00 86.69 180 HIS A O 1
ATOM 1433 N N . SER A 1 181 ? 2.598 -12.269 -0.594 1.00 88.56 181 SER A N 1
ATOM 1434 C CA . SER A 1 181 ? 3.915 -12.014 -0.018 1.00 88.56 181 SER A CA 1
ATOM 1435 C C . SER A 1 181 ? 4.826 -11.343 -1.054 1.00 88.56 181 SER A C 1
ATOM 1437 O O . SER A 1 181 ? 4.600 -11.502 -2.264 1.00 88.56 181 SER A O 1
ATOM 1439 N N . PRO A 1 182 ? 5.898 -10.661 -0.618 1.00 82.75 182 PRO A N 1
ATOM 1440 C CA . PRO A 1 182 ? 7.006 -10.249 -1.471 1.00 82.75 182 PRO A CA 1
ATOM 1441 C C . PRO A 1 182 ? 7.407 -11.291 -2.518 1.00 82.75 182 PRO A C 1
ATOM 1443 O O . PRO A 1 182 ? 7.532 -10.974 -3.697 1.00 82.75 182 PRO A O 1
ATOM 1446 N N . GLN A 1 183 ? 7.559 -12.551 -2.106 1.00 81.88 183 GLN A N 1
ATOM 1447 C CA . GLN A 1 183 ? 7.978 -13.642 -2.979 1.00 81.88 183 GLN A CA 1
ATOM 1448 C C . GLN A 1 183 ? 6.942 -13.909 -4.071 1.00 81.88 183 GLN A C 1
ATOM 1450 O O . GLN A 1 183 ? 7.304 -14.007 -5.240 1.00 81.88 183 GLN A O 1
ATOM 1455 N N . THR A 1 184 ? 5.651 -13.963 -3.725 1.00 82.19 184 THR A N 1
ATOM 1456 C CA . THR A 1 184 ? 4.591 -14.173 -4.727 1.00 82.19 184 THR A CA 1
ATOM 1457 C C . THR A 1 184 ? 4.489 -13.019 -5.728 1.00 82.19 184 THR A C 1
ATOM 1459 O O . THR A 1 184 ? 4.225 -13.262 -6.905 1.00 82.19 184 THR A O 1
ATOM 1462 N N . LEU A 1 185 ? 4.746 -11.775 -5.299 1.00 80.75 185 LEU A N 1
ATOM 1463 C CA . LEU A 1 185 ? 4.789 -10.616 -6.196 1.00 80.75 185 LEU A CA 1
ATOM 1464 C C . LEU A 1 185 ? 5.973 -10.703 -7.163 1.00 80.75 185 LEU A C 1
ATOM 1466 O O . LEU A 1 185 ? 5.800 -10.471 -8.359 1.00 80.75 185 LEU A O 1
ATOM 1470 N N . THR A 1 186 ? 7.154 -11.088 -6.677 1.00 77.19 186 THR A N 1
ATOM 1471 C CA . THR A 1 186 ? 8.330 -11.294 -7.534 1.00 77.19 186 THR A CA 1
ATOM 1472 C C . THR A 1 186 ? 8.103 -12.430 -8.529 1.00 77.19 186 THR A C 1
ATOM 1474 O O . THR A 1 186 ? 8.350 -12.245 -9.717 1.00 77.19 186 THR A O 1
ATOM 1477 N N . MET A 1 187 ? 7.531 -13.558 -8.092 1.00 77.69 187 MET A N 1
ATOM 1478 C CA . MET A 1 187 ? 7.187 -14.667 -8.992 1.00 77.69 187 MET A CA 1
ATOM 1479 C C . MET A 1 187 ? 6.213 -14.243 -10.099 1.00 77.69 187 MET A C 1
ATOM 1481 O O . MET A 1 187 ? 6.354 -14.681 -11.239 1.00 77.69 187 MET A O 1
ATOM 1485 N N . ALA A 1 188 ? 5.242 -13.375 -9.796 1.00 77.88 188 ALA A N 1
ATOM 1486 C CA . ALA A 1 188 ? 4.332 -12.838 -10.806 1.00 77.88 188 ALA A CA 1
ATOM 1487 C C . ALA A 1 188 ? 5.069 -11.969 -11.842 1.00 77.88 188 ALA A C 1
ATOM 1489 O O . ALA A 1 188 ? 4.805 -12.075 -13.042 1.00 77.88 188 ALA A O 1
ATOM 1490 N N . VAL A 1 189 ? 6.028 -11.147 -11.401 1.00 73.75 189 VAL A N 1
ATOM 1491 C CA . VAL A 1 189 ? 6.882 -10.345 -12.296 1.00 73.75 189 VAL A CA 1
ATOM 1492 C C . VAL A 1 189 ? 7.777 -11.236 -13.158 1.00 73.75 189 VAL A C 1
ATOM 1494 O O . VAL A 1 189 ? 7.919 -10.976 -14.354 1.00 73.75 189 VAL A O 1
ATOM 1497 N N . ASP A 1 190 ? 8.342 -12.301 -12.594 1.00 77.94 190 ASP A N 1
ATOM 1498 C CA . ASP A 1 190 ? 9.159 -13.256 -13.345 1.00 77.94 190 ASP A CA 1
ATOM 1499 C C . ASP A 1 190 ? 8.331 -14.000 -14.397 1.00 77.94 190 ASP A C 1
ATOM 1501 O O . ASP A 1 190 ? 8.749 -14.099 -15.552 1.00 77.94 190 ASP A O 1
ATOM 1505 N N . GLY A 1 191 ? 7.121 -14.441 -14.044 1.00 79.62 191 GLY A N 1
ATOM 1506 C CA . GLY A 1 191 ? 6.179 -15.033 -14.994 1.00 79.62 191 GLY A CA 1
ATOM 1507 C C . GLY A 1 191 ? 5.821 -14.076 -16.135 1.00 79.62 191 GLY A C 1
ATOM 1508 O O . GLY A 1 191 ? 5.826 -14.473 -17.300 1.00 79.62 191 GLY A O 1
ATOM 1509 N N . LEU A 1 192 ? 5.596 -12.792 -15.830 1.00 79.31 192 LEU A N 1
ATOM 1510 C CA . LEU A 1 192 ? 5.349 -11.763 -16.845 1.00 79.31 192 LEU A CA 1
ATOM 1511 C C . LEU A 1 192 ? 6.553 -11.577 -17.780 1.00 79.31 192 LEU A C 1
ATOM 1513 O O . LEU A 1 192 ? 6.379 -11.493 -18.995 1.00 79.31 192 LEU A O 1
ATOM 1517 N N . LYS A 1 193 ? 7.776 -11.535 -17.238 1.00 77.44 193 LYS A N 1
ATOM 1518 C CA . LYS A 1 193 ? 9.002 -11.429 -18.044 1.00 77.44 193 LYS A CA 1
ATOM 1519 C C . LYS A 1 193 ? 9.171 -12.621 -18.980 1.00 77.44 193 LYS A C 1
ATOM 1521 O O . LYS A 1 193 ? 9.515 -12.430 -20.143 1.00 77.44 193 LYS A O 1
ATOM 1526 N N . GLN A 1 194 ? 8.914 -13.831 -18.485 1.00 82.69 194 GLN A N 1
ATOM 1527 C CA . GLN A 1 194 ? 8.974 -15.051 -19.290 1.00 82.69 194 GLN A CA 1
ATOM 1528 C C . GLN A 1 194 ? 7.930 -15.029 -20.407 1.00 82.69 194 GLN A C 1
ATOM 1530 O O . GLN A 1 194 ? 8.261 -15.300 -21.559 1.00 82.69 194 GLN A O 1
ATOM 1535 N N . PHE A 1 195 ? 6.692 -14.640 -20.088 1.00 82.69 195 PHE A N 1
ATOM 1536 C CA . PHE A 1 195 ? 5.611 -14.529 -21.065 1.00 82.69 195 PHE A CA 1
ATOM 1537 C C . PHE A 1 195 ? 5.931 -13.521 -22.177 1.00 82.69 195 PHE A C 1
ATOM 1539 O O . PHE A 1 195 ? 5.728 -13.805 -23.355 1.00 82.69 195 PHE A O 1
ATOM 1546 N N . LEU A 1 196 ? 6.485 -12.360 -21.819 1.00 80.81 196 LEU A N 1
ATOM 1547 C CA . LEU A 1 196 ? 6.867 -11.318 -22.773 1.00 80.81 196 LEU A CA 1
ATOM 1548 C C . LEU A 1 196 ? 8.210 -11.586 -23.475 1.00 80.81 196 LEU A C 1
ATOM 1550 O O . LEU A 1 196 ? 8.617 -10.768 -24.292 1.00 80.81 196 LEU A O 1
ATOM 1554 N N . GLY A 1 197 ? 8.901 -12.694 -23.186 1.00 75.62 197 GLY A N 1
ATOM 1555 C CA . GLY A 1 197 ? 10.339 -12.882 -23.421 1.00 75.62 197 GLY A CA 1
ATOM 1556 C C . GLY A 1 197 ? 10.888 -12.436 -24.784 1.00 75.62 197 GLY A C 1
ATOM 1557 O O . GLY A 1 197 ? 11.912 -11.761 -24.826 1.00 75.62 197 GLY A O 1
ATOM 1558 N N . LEU A 1 198 ? 10.215 -12.750 -25.896 1.00 72.94 1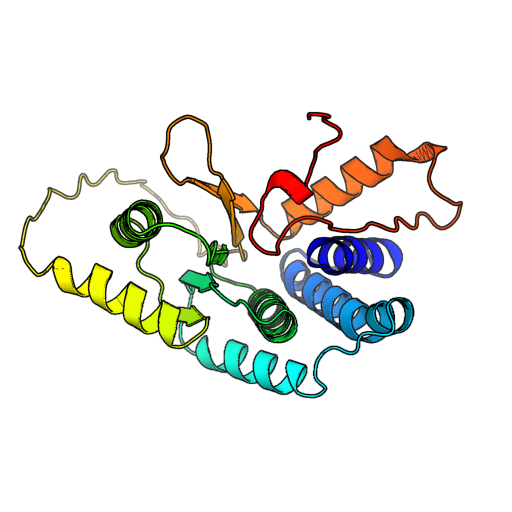98 LEU A N 1
ATOM 1559 C CA . LEU A 1 198 ? 10.670 -12.359 -27.245 1.00 72.94 198 LEU A CA 1
ATOM 1560 C C . LEU A 1 198 ? 10.377 -10.893 -27.608 1.00 72.94 198 LEU A C 1
ATOM 1562 O O . LEU A 1 198 ? 10.956 -10.363 -28.553 1.00 72.94 198 LEU A O 1
ATOM 1566 N N . LEU A 1 199 ? 9.462 -10.254 -26.882 1.00 75.75 199 LEU A N 1
ATOM 1567 C CA . LEU A 1 199 ? 9.016 -8.878 -27.093 1.00 75.75 199 LEU A CA 1
ATOM 1568 C C . LEU A 1 199 ? 9.779 -7.877 -26.218 1.00 75.75 199 LEU A C 1
ATOM 1570 O O . LEU A 1 199 ? 9.679 -6.670 -26.442 1.00 75.75 199 LEU A O 1
ATOM 1574 N N . LEU A 1 200 ? 10.523 -8.354 -25.216 1.00 73.38 200 LEU A N 1
ATOM 1575 C CA . LEU A 1 200 ? 11.304 -7.481 -24.350 1.00 73.38 200 LEU A CA 1
ATOM 1576 C C . LEU A 1 200 ? 12.550 -6.956 -25.074 1.00 73.38 200 LEU A C 1
ATOM 1578 O O . LEU A 1 200 ? 13.199 -7.694 -25.822 1.00 73.38 200 LEU A O 1
ATOM 1582 N N . PRO A 1 201 ? 12.944 -5.694 -24.829 1.00 68.06 201 PRO A N 1
ATOM 1583 C CA . PRO A 1 201 ? 14.232 -5.209 -25.292 1.00 68.06 201 PRO A CA 1
ATOM 1584 C C . PRO A 1 201 ? 15.360 -6.051 -24.678 1.00 68.06 201 PRO A C 1
ATOM 1586 O O . PRO A 1 201 ? 15.194 -6.666 -23.625 1.00 68.06 201 PRO A O 1
ATOM 1589 N N . ARG A 1 202 ? 16.549 -6.042 -25.293 1.00 64.69 202 ARG A N 1
ATOM 1590 C CA . ARG A 1 202 ? 17.705 -6.849 -24.839 1.00 64.69 202 ARG A CA 1
ATOM 1591 C C . ARG A 1 202 ? 18.116 -6.614 -23.379 1.00 64.69 202 ARG A C 1
ATOM 1593 O O . ARG A 1 202 ? 18.798 -7.452 -22.805 1.00 64.69 202 ARG A O 1
ATOM 1600 N N . ASN A 1 203 ? 17.724 -5.487 -22.790 1.00 65.81 203 ASN A N 1
ATOM 1601 C CA . ASN A 1 203 ? 17.971 -5.154 -21.388 1.00 65.81 203 ASN A CA 1
ATOM 1602 C C . ASN A 1 203 ? 16.893 -5.696 -20.421 1.00 65.81 203 ASN A C 1
ATOM 1604 O O . ASN A 1 203 ? 16.963 -5.418 -19.228 1.00 65.81 203 ASN A O 1
ATOM 1608 N N . GLY A 1 204 ? 15.885 -6.424 -20.916 1.00 65.19 204 GLY A N 1
ATOM 1609 C CA . GLY A 1 204 ? 14.814 -7.019 -20.112 1.00 65.19 204 GLY A CA 1
ATOM 1610 C C . GLY A 1 204 ? 13.873 -6.006 -19.450 1.00 65.19 204 GLY A C 1
ATOM 1611 O O . GLY A 1 204 ? 13.142 -6.366 -18.524 1.00 65.19 204 GLY A O 1
ATOM 1612 N N . GLN A 1 205 ? 13.897 -4.740 -19.877 1.00 67.00 205 GLN A N 1
ATOM 1613 C CA . GLN A 1 205 ? 13.117 -3.674 -19.257 1.00 67.00 205 GLN A CA 1
ATOM 1614 C C . GLN A 1 205 ? 11.648 -3.732 -19.692 1.00 67.00 205 GLN A C 1
ATOM 1616 O O . GLN A 1 205 ? 11.345 -3.760 -20.884 1.00 67.00 205 GLN A O 1
ATOM 1621 N N . ILE A 1 206 ? 10.731 -3.670 -18.723 1.00 65.62 206 ILE A N 1
ATOM 1622 C CA . ILE A 1 206 ? 9.299 -3.470 -18.978 1.00 65.62 206 ILE A CA 1
ATOM 1623 C C . ILE A 1 206 ? 8.929 -2.070 -18.510 1.00 65.62 206 ILE A C 1
ATOM 1625 O O . ILE A 1 206 ? 9.113 -1.721 -17.344 1.00 65.62 206 ILE A O 1
ATOM 1629 N N . ASN A 1 207 ? 8.358 -1.286 -19.418 1.00 63.88 207 ASN A N 1
ATOM 1630 C CA . ASN A 1 207 ? 7.706 -0.028 -19.087 1.00 63.88 207 ASN A CA 1
ATOM 1631 C C . ASN A 1 207 ? 6.198 -0.283 -19.037 1.00 63.88 207 ASN A C 1
ATOM 1633 O O . ASN A 1 207 ? 5.619 -0.691 -20.041 1.00 63.88 207 ASN A O 1
ATOM 1637 N N . SER A 1 208 ? 5.556 -0.052 -17.891 1.00 58.62 208 SER A N 1
ATOM 1638 C CA . SER A 1 208 ? 4.098 -0.159 -17.767 1.00 58.62 208 SER A CA 1
ATOM 1639 C C . SER A 1 208 ? 3.477 1.182 -17.382 1.00 58.62 208 SER A C 1
ATOM 1641 O O . SER A 1 208 ? 4.091 2.006 -16.698 1.00 58.62 208 SER A O 1
ATOM 1643 N N . PHE A 1 209 ? 2.240 1.409 -17.822 1.00 52.22 209 PHE A N 1
ATOM 1644 C CA . PHE A 1 209 ? 1.421 2.538 -17.398 1.00 52.22 209 PHE A CA 1
ATOM 1645 C C . PHE A 1 209 ? 0.184 2.000 -16.695 1.00 52.22 209 PHE A C 1
ATOM 1647 O O . PHE A 1 209 ? -0.647 1.326 -17.294 1.00 52.22 209 PHE A O 1
ATOM 1654 N N . CYS A 1 210 ? 0.049 2.313 -15.409 1.00 54.62 210 CYS A N 1
ATOM 1655 C CA . CYS A 1 210 ? -1.192 2.031 -14.704 1.00 54.62 210 CYS A CA 1
ATOM 1656 C C . CYS A 1 210 ? -2.189 3.152 -14.975 1.00 54.62 210 CYS A C 1
ATOM 1658 O O . CYS A 1 210 ? -2.039 4.239 -14.404 1.00 54.62 210 CYS A O 1
ATOM 1660 N N . LEU A 1 211 ? -3.175 2.848 -15.816 1.00 52.38 211 LEU A N 1
ATOM 1661 C CA . LEU A 1 211 ? -4.316 3.709 -16.129 1.00 52.38 211 LEU A CA 1
ATOM 1662 C C . LEU A 1 211 ? -5.442 3.592 -15.092 1.00 52.38 211 LEU A C 1
ATOM 1664 O O . LEU A 1 211 ? -6.336 4.428 -15.058 1.00 52.38 211 LEU A O 1
ATOM 1668 N N . LEU A 1 212 ? -5.381 2.574 -14.230 1.00 55.12 212 LEU A N 1
ATOM 1669 C CA . LEU A 1 212 ? -6.366 2.352 -13.180 1.00 55.12 212 LEU A CA 1
ATOM 1670 C C . LEU A 1 212 ? -5.979 3.061 -11.868 1.00 55.12 212 LEU A C 1
ATOM 1672 O O . LEU A 1 212 ? -4.788 3.320 -11.632 1.00 55.12 212 LEU A O 1
ATOM 1676 N N . PRO A 1 213 ? -6.965 3.366 -11.004 1.00 54.62 213 PRO A N 1
ATOM 1677 C CA . PRO A 1 213 ? -6.710 3.952 -9.692 1.00 54.62 213 PRO A CA 1
ATOM 1678 C C . PRO A 1 213 ? -5.845 3.066 -8.776 1.00 54.62 213 PRO A C 1
ATOM 1680 O O . PRO A 1 213 ? -5.796 1.849 -8.948 1.00 54.62 213 PRO A O 1
ATOM 1683 N N . LEU A 1 214 ? -5.195 3.671 -7.766 1.00 60.19 214 LEU A N 1
ATOM 1684 C CA . LEU A 1 214 ? -4.267 3.004 -6.817 1.00 60.19 214 LEU A CA 1
ATOM 1685 C C . LEU A 1 214 ? -4.859 1.795 -6.075 1.00 60.19 214 LEU A C 1
ATOM 1687 O O . LEU A 1 214 ? -4.117 0.926 -5.633 1.00 60.19 214 LEU A O 1
ATOM 1691 N N . TYR A 1 215 ? -6.181 1.714 -6.002 1.00 54.72 215 TYR A N 1
ATOM 1692 C CA . TYR A 1 215 ? -6.948 0.743 -5.227 1.00 54.72 215 TYR A CA 1
ATOM 1693 C C . TYR A 1 215 ? -7.647 -0.339 -6.072 1.00 54.72 215 TYR A C 1
ATOM 1695 O O . TYR A 1 215 ? -8.402 -1.140 -5.526 1.00 54.72 215 TYR A O 1
ATOM 1703 N N . HIS A 1 216 ? -7.427 -0.388 -7.393 1.00 53.44 216 HIS A N 1
ATOM 1704 C CA . HIS A 1 216 ? -8.028 -1.402 -8.272 1.00 53.44 216 HIS A CA 1
ATOM 1705 C C . HIS A 1 216 ? -7.077 -2.581 -8.559 1.00 53.44 216 HIS A C 1
ATOM 1707 O O . HIS A 1 216 ? -5.955 -2.387 -9.025 1.00 53.44 216 HIS A O 1
ATOM 1713 N N . VAL A 1 217 ? -7.566 -3.818 -8.387 1.00 42.91 217 VAL A N 1
ATOM 1714 C CA . VAL A 1 217 ? -6.840 -5.074 -8.708 1.00 42.91 217 VAL A CA 1
ATOM 1715 C C . VAL A 1 217 ? -6.693 -5.331 -10.214 1.00 42.91 217 VAL A C 1
ATOM 1717 O O . VAL A 1 217 ? -5.759 -6.008 -10.636 1.00 42.91 217 VAL A O 1
ATOM 1720 N N . GLY A 1 218 ? -7.549 -4.738 -11.055 1.00 34.22 218 GLY A N 1
ATOM 1721 C CA . GLY A 1 218 ? -7.503 -4.885 -12.522 1.00 34.22 218 GLY A CA 1
ATOM 1722 C C . GLY A 1 218 ? -6.221 -4.365 -13.189 1.00 34.22 218 GLY A C 1
ATOM 1723 O O . GLY A 1 218 ? -6.027 -4.556 -14.384 1.00 34.22 218 GLY A O 1
ATOM 1724 N N . ALA A 1 219 ? -5.322 -3.734 -12.434 1.00 39.28 219 ALA A N 1
ATOM 1725 C CA . ALA A 1 219 ? -4.004 -3.345 -12.917 1.00 39.28 219 ALA A CA 1
ATOM 1726 C C . ALA A 1 219 ? -3.015 -4.525 -13.033 1.00 39.28 219 ALA A C 1
ATOM 1728 O O . ALA A 1 219 ? -1.899 -4.322 -13.507 1.00 39.28 219 ALA A O 1
ATOM 1729 N N . LEU A 1 220 ? -3.419 -5.737 -12.621 1.00 35.38 220 LEU A N 1
ATOM 1730 C CA . LEU A 1 220 ? -2.625 -6.957 -12.775 1.00 35.38 220 LEU A CA 1
ATOM 1731 C C . LEU A 1 220 ? -2.801 -7.614 -14.158 1.00 35.38 220 LEU A C 1
ATOM 1733 O O . LEU A 1 220 ? -1.825 -8.095 -14.715 1.00 35.38 220 LEU A O 1
ATOM 1737 N N . CYS A 1 221 ? -4.012 -7.596 -14.727 1.00 29.88 221 CYS A N 1
ATOM 1738 C CA . CYS A 1 221 ? -4.348 -8.144 -16.046 1.00 29.88 221 CYS A CA 1
ATOM 1739 C C . CYS A 1 221 ? -5.684 -7.548 -16.520 1.00 29.88 221 CYS A C 1
ATOM 1741 O O . CYS A 1 221 ? -6.724 -7.920 -15.980 1.00 29.88 221 CYS A O 1
ATOM 1743 N N . ASN A 1 222 ? -5.687 -6.695 -17.552 1.00 28.03 222 ASN A N 1
ATOM 1744 C CA . ASN A 1 222 ? -6.802 -6.687 -18.503 1.00 28.03 222 ASN A CA 1
ATOM 1745 C C . ASN A 1 222 ? -6.396 -6.079 -19.856 1.00 28.03 222 ASN A C 1
ATOM 1747 O O . ASN A 1 222 ? -6.350 -4.863 -20.030 1.00 28.03 222 ASN A O 1
ATOM 1751 N N . GLY A 1 223 ? -6.115 -6.962 -20.816 1.00 32.41 223 GLY A N 1
ATOM 1752 C CA . GLY A 1 223 ? -6.576 -6.775 -22.183 1.00 32.41 223 GLY A CA 1
ATOM 1753 C C . GLY A 1 223 ? -8.017 -7.266 -22.210 1.00 32.41 223 GLY A C 1
ATOM 1754 O O . GLY A 1 223 ? -8.276 -8.438 -21.953 1.00 32.41 223 GLY A O 1
ATOM 1755 N N . GLY A 1 224 ? -8.951 -6.357 -22.431 1.00 26.42 224 GLY A N 1
ATOM 1756 C CA . GLY A 1 224 ? -10.367 -6.662 -22.358 1.00 26.42 224 GLY A CA 1
ATOM 1757 C C . GLY A 1 224 ? -11.159 -5.416 -22.669 1.00 26.42 224 GLY A C 1
ATOM 1758 O O . GLY A 1 224 ? -11.480 -4.648 -21.766 1.00 26.42 224 GLY A O 1
ATOM 1759 N N . ASP A 1 225 ? -11.416 -5.228 -23.961 1.00 37.38 225 ASP A N 1
ATOM 1760 C CA . ASP A 1 225 ? -12.418 -4.303 -24.469 1.00 37.38 225 ASP A CA 1
ATOM 1761 C C . ASP A 1 225 ? -13.712 -4.402 -23.666 1.00 37.38 225 ASP A C 1
ATOM 1763 O O . ASP A 1 225 ? -14.194 -5.510 -23.385 1.00 37.38 225 ASP A O 1
ATOM 1767 N N . ARG A 1 226 ? -14.306 -3.233 -23.419 1.00 28.34 226 ARG A N 1
ATOM 1768 C CA . ARG A 1 226 ? -15.662 -2.836 -23.853 1.00 28.34 226 ARG A CA 1
ATOM 1769 C C . ARG A 1 226 ? -16.238 -1.780 -22.901 1.00 28.34 226 ARG A C 1
ATOM 1771 O O . ARG A 1 226 ? -15.967 -1.847 -21.704 1.00 28.34 226 ARG A O 1
ATOM 1778 N N . PRO A 1 227 ? -17.248 -1.023 -23.348 1.00 38.06 227 PRO A N 1
ATOM 1779 C CA . PRO A 1 227 ? -17.396 -0.275 -24.597 1.00 38.06 227 PRO A CA 1
ATOM 1780 C C . PRO A 1 227 ? -17.303 1.244 -24.365 1.00 38.06 227 PRO A C 1
ATOM 1782 O O . PRO A 1 227 ? -17.499 1.696 -23.215 1.00 38.06 227 PRO A O 1
#

Sequence (227 aa):
MVWKLIIHGLIVYAIHGNWYAGPAEFPQAIASALELSLEKGLGILEQALPPDWQIWKEEYEQSLTGIESPQILLAETNVGKFWAAVVAFLRVGRGTLFIANHQWQQREWQQVAEFLQPDRLWGSLMWQQQWLKLSDSDSGVTSVVQQTITPASQPAQKKSEPLIAFPTGGSSGTIRFALHSPQTLTMAVDGLKQFLGLLLPRNGQINSFCLLPLYHVGALCNGGDRP

pLDDT: mean 70.46, std 21.0, range [26.42, 96.44]

Secondary structure (DSSP, 8-state):
-HHHHHHHHHHHHHHHS-TT--TTTHHHHHHHHHHHHHHHHGGGTT-PPPTTHHHHHHHHHHHTTT-SS-EEEEE--SHHHHHHHHHHHHHHT-SEEEE--TT--HHHHHHHHHH---SEEEE-HHHHHHHHHHHHTT-S---------------S------EEEEEEE-TTS-EEEEEE-HHHHHHHHHHHHHHTTTTS-TT--------S-TT-GGGS-------

Radius of gyration: 18.95 Å; chains: 1; bounding box: 46×45×50 Å